Protein AF-A0A922MBQ1-F1 (afdb_monomer_lite)

Radius of gyration: 23.88 Å; chains: 1; bounding box: 72×50×65 Å

Foldseek 3Di:
DVVVVVVVVVVVVVVVPPPQKAKEKAFQDDDDDPVVVVVVVVVCVVVRHPYYDDDDPPPVPDDDDDDDDDDPQPPPPDFLQDDCLQQVLQVLQQVQDWHDDNSATQRRQLEGDDDDDRMRMDMHGPRSPDHQGFDSERQDPDFSPPDDCVQKDKDKDDPQVLCVKDWDWDDDDPKIKIKIWHWHNPDDPPKIKMWIWHFAWDDGPDPDIWTKTKTKIAIPWQAIWTQKIKIKIWDDPQKDKTWGWYFNDGADSVQWDWDWDPPVITIIMTMGGRDGRTGMTMMMITHPPDPCVPPHPPPPPDDDDDDPPPVVVCPDPVNVVVVVVVVVVVVVVVVVVVVVVVVVD

InterPro domains:
  IPR040154 Biotinidase/VNN family [PTHR10609] (78-291)
  IPR043957 Vanin, C-terminal [PF19018] (148-289)

Structure (mmCIF, N/CA/C/O backbone):
data_AF-A0A922MBQ1-F1
#
_entry.id   AF-A0A922MBQ1-F1
#
loop_
_atom_site.group_PDB
_atom_site.id
_atom_site.type_symbol
_atom_site.label_atom_id
_atom_site.label_alt_id
_atom_site.label_comp_id
_atom_site.label_asym_id
_atom_site.label_entity_id
_atom_site.label_seq_id
_atom_site.pdbx_PDB_ins_code
_atom_site.Cartn_x
_atom_site.Cartn_y
_atom_site.Cartn_z
_atom_site.occupancy
_atom_site.B_iso_or_equiv
_atom_site.auth_seq_id
_atom_site.auth_comp_id
_atom_site.auth_asym_id
_atom_site.auth_atom_id
_atom_site.pdbx_PDB_model_num
ATOM 1 N N . MET A 1 1 ? 48.593 2.908 -28.258 1.00 50.19 1 MET A N 1
ATOM 2 C CA . MET A 1 1 ? 48.414 3.595 -26.952 1.00 50.19 1 MET A CA 1
ATOM 3 C C . MET A 1 1 ? 47.687 4.938 -27.036 1.00 50.19 1 MET A C 1
ATOM 5 O O . MET A 1 1 ? 46.923 5.211 -26.126 1.00 50.19 1 MET A O 1
ATOM 9 N N . LYS A 1 2 ? 47.849 5.764 -28.086 1.00 48.88 2 LYS A N 1
ATOM 10 C CA . LYS A 1 2 ? 47.145 7.065 -28.174 1.00 48.88 2 LYS A CA 1
ATOM 11 C C . LYS A 1 2 ? 45.614 6.946 -28.320 1.00 48.88 2 LYS A C 1
ATOM 13 O O . LYS A 1 2 ? 44.899 7.720 -27.703 1.00 48.88 2 LYS A O 1
ATOM 18 N N . VAL A 1 3 ? 45.122 5.934 -29.040 1.00 47.34 3 VAL A N 1
ATOM 19 C CA . VAL A 1 3 ? 43.676 5.688 -29.239 1.00 47.34 3 VAL A CA 1
ATOM 20 C C . VAL A 1 3 ? 42.974 5.258 -27.942 1.00 47.34 3 VAL A C 1
ATOM 22 O O . VAL A 1 3 ? 41.893 5.746 -27.639 1.00 47.34 3 VAL A O 1
ATOM 25 N N . LEU A 1 4 ? 43.629 4.434 -27.114 1.00 44.75 4 LEU A N 1
ATOM 26 C CA . LEU A 1 4 ? 43.084 3.999 -25.821 1.00 44.75 4 LEU A CA 1
ATOM 27 C C . LEU A 1 4 ? 42.872 5.185 -24.862 1.00 44.75 4 LEU A C 1
ATOM 29 O O . LEU A 1 4 ? 41.870 5.233 -24.160 1.00 44.75 4 LEU A O 1
ATOM 33 N N . GLY A 1 5 ? 43.781 6.169 -24.873 1.00 45.91 5 GLY A N 1
ATOM 34 C CA . GLY A 1 5 ? 43.642 7.389 -24.073 1.00 45.91 5 GLY A CA 1
ATOM 35 C C . GLY A 1 5 ? 42.455 8.254 -24.503 1.00 45.91 5 GLY A C 1
ATOM 36 O O . GLY A 1 5 ? 41.737 8.760 -23.650 1.00 45.91 5 GLY A O 1
ATOM 37 N N . VAL A 1 6 ? 42.197 8.362 -25.812 1.00 55.69 6 VAL A N 1
ATOM 38 C CA . VAL A 1 6 ? 41.045 9.113 -26.340 1.00 55.69 6 VAL A CA 1
ATOM 39 C C . VAL A 1 6 ? 39.728 8.430 -25.971 1.00 55.69 6 VAL A C 1
ATOM 41 O O . VAL A 1 6 ? 38.813 9.107 -25.517 1.00 55.69 6 VAL A O 1
ATOM 44 N N . VAL A 1 7 ? 39.645 7.100 -26.083 1.00 48.44 7 VAL A N 1
ATOM 45 C CA . VAL A 1 7 ? 38.432 6.338 -25.733 1.00 48.44 7 VAL A CA 1
ATOM 46 C C . VAL A 1 7 ? 38.141 6.403 -24.230 1.00 48.44 7 VAL A C 1
ATOM 48 O O . VAL A 1 7 ? 36.996 6.620 -23.845 1.00 48.44 7 VAL A O 1
ATOM 51 N N . VAL A 1 8 ? 39.162 6.292 -23.372 1.00 53.56 8 VAL A N 1
ATOM 52 C CA . VAL A 1 8 ? 38.996 6.427 -21.913 1.00 53.56 8 VAL A CA 1
ATOM 53 C C . VAL A 1 8 ? 38.598 7.855 -21.530 1.00 53.56 8 VAL A C 1
ATOM 55 O O . VAL A 1 8 ? 37.702 8.028 -20.709 1.00 53.56 8 VAL A O 1
ATOM 58 N N . SER A 1 9 ? 39.179 8.886 -22.155 1.00 52.03 9 SER A N 1
ATOM 59 C CA . SER A 1 9 ? 38.745 10.272 -21.938 1.00 52.03 9 SER A CA 1
ATOM 60 C C . SER A 1 9 ? 37.308 10.514 -22.404 1.00 52.03 9 SER A C 1
ATOM 62 O O . SER A 1 9 ? 36.564 11.179 -21.691 1.00 52.03 9 SER A O 1
ATOM 64 N N . PHE A 1 10 ? 36.888 9.954 -23.542 1.00 50.16 10 PHE A N 1
ATOM 65 C CA . PHE A 1 10 ? 35.515 10.100 -24.037 1.00 50.16 10 PHE A CA 1
ATOM 66 C C . PHE A 1 10 ? 34.504 9.387 -23.133 1.00 50.16 10 PHE A C 1
ATOM 68 O O . PHE A 1 10 ? 33.475 9.963 -22.800 1.00 50.16 10 PHE A O 1
ATOM 75 N N . LEU A 1 11 ? 34.821 8.173 -22.669 1.00 46.94 11 LEU A N 1
ATOM 76 C CA . LEU A 1 11 ? 33.970 7.435 -21.733 1.00 46.94 11 LEU A CA 1
ATOM 77 C C . LEU A 1 11 ? 33.854 8.155 -20.386 1.00 46.94 11 LEU A C 1
ATOM 79 O O . LEU A 1 11 ? 32.736 8.319 -19.910 1.00 46.94 11 LEU A O 1
ATOM 83 N N . CYS A 1 12 ? 34.962 8.659 -19.827 1.00 48.41 12 CYS A N 1
ATOM 84 C CA . CYS A 1 12 ? 34.939 9.451 -18.594 1.00 48.41 12 CYS A CA 1
ATOM 85 C C . CYS A 1 12 ? 34.096 10.725 -18.745 1.00 48.41 12 CYS A C 1
ATOM 87 O O . CYS A 1 12 ? 33.332 11.064 -17.845 1.00 48.41 12 CYS A O 1
ATOM 89 N N . VAL A 1 13 ? 34.190 11.404 -19.891 1.00 48.25 13 VAL A N 1
ATOM 90 C CA . VAL A 1 13 ? 33.393 12.598 -20.196 1.00 48.25 13 VAL A CA 1
ATOM 91 C C . VAL A 1 13 ? 31.906 12.247 -20.340 1.00 48.25 13 VAL A C 1
ATOM 93 O O . VAL A 1 13 ? 31.069 12.905 -19.730 1.00 48.25 13 VAL A O 1
ATOM 96 N N . CYS A 1 14 ? 31.553 11.172 -21.049 1.00 44.44 14 CYS A N 1
ATOM 97 C CA . CYS A 1 14 ? 30.162 10.731 -21.189 1.00 44.44 14 CYS A CA 1
ATOM 98 C C . CYS A 1 14 ? 29.532 10.285 -19.859 1.00 44.44 14 CYS A C 1
ATOM 100 O O . CYS A 1 14 ? 28.344 10.519 -19.653 1.00 44.44 14 CYS A O 1
ATOM 102 N N . SER A 1 15 ? 30.300 9.695 -18.937 1.00 50.22 15 SER A N 1
ATOM 103 C CA . SER A 1 15 ? 29.806 9.382 -17.588 1.00 50.22 15 SER A CA 1
ATOM 104 C C . SER A 1 15 ? 29.624 10.617 -16.697 1.00 50.22 15 SER A C 1
ATOM 106 O O . SER A 1 15 ? 28.786 10.580 -15.806 1.00 50.22 15 SER A O 1
ATOM 108 N N . VAL A 1 16 ? 30.353 11.712 -16.948 1.00 51.28 16 VAL A N 1
ATOM 109 C CA . VAL A 1 16 ? 30.209 12.985 -16.209 1.00 51.28 16 VAL A CA 1
ATOM 110 C C . VAL A 1 16 ? 29.018 13.816 -16.712 1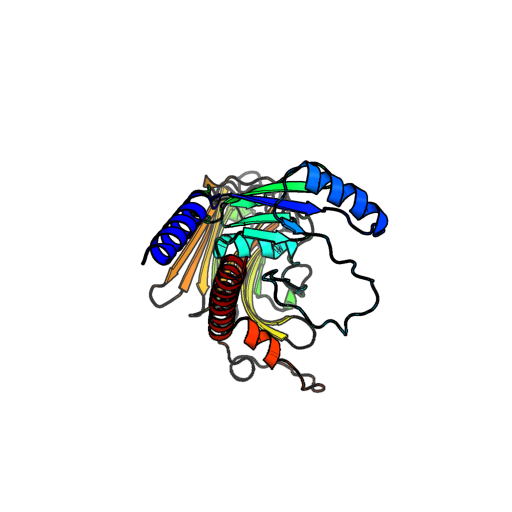.00 51.28 16 VAL A C 1
ATOM 112 O O . VAL A 1 16 ? 28.488 14.632 -15.967 1.00 51.28 16 VAL A O 1
ATOM 115 N N . PHE A 1 17 ? 28.560 13.590 -17.948 1.00 48.12 17 PHE A N 1
ATOM 116 C CA . PHE A 1 17 ? 27.425 14.308 -18.548 1.00 48.12 17 PHE A CA 1
ATOM 117 C C . PHE A 1 17 ? 26.114 13.515 -18.586 1.00 48.12 17 PHE A C 1
ATOM 119 O O . PHE A 1 17 ? 25.131 13.990 -19.155 1.00 48.12 17 PHE A O 1
ATOM 126 N N . ALA A 1 18 ? 26.063 12.324 -17.987 1.00 56.38 18 ALA A N 1
ATOM 127 C CA . ALA A 1 18 ? 24.790 11.654 -17.774 1.00 56.38 18 ALA A CA 1
ATOM 128 C C . ALA A 1 18 ? 23.995 12.465 -16.742 1.00 56.38 18 ALA A C 1
ATOM 130 O O . ALA A 1 18 ? 24.294 12.406 -15.553 1.00 56.38 18 ALA A O 1
ATOM 131 N N . SER A 1 19 ? 23.023 13.252 -17.214 1.00 61.59 19 SER A N 1
ATOM 132 C CA . SER A 1 19 ? 22.089 13.978 -16.352 1.00 61.59 19 SER A CA 1
ATOM 133 C C . SER A 1 19 ? 21.524 13.023 -15.299 1.00 61.59 19 SER A C 1
ATOM 135 O O . SER 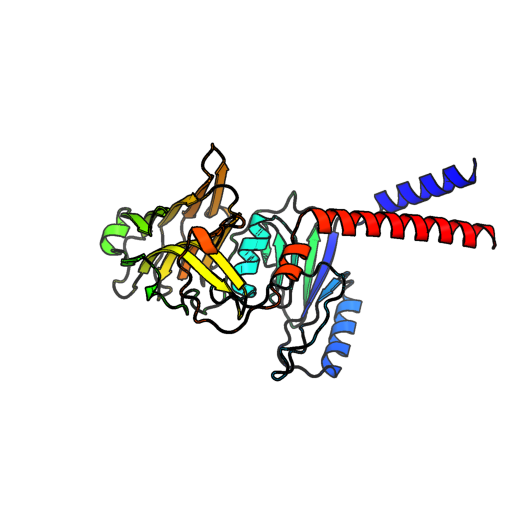A 1 19 ? 21.048 11.934 -15.625 1.00 61.59 19 SER A O 1
ATOM 137 N N . GLU A 1 20 ? 21.593 13.426 -14.031 1.00 76.19 20 GLU A N 1
ATOM 138 C CA . GLU A 1 20 ? 21.031 12.662 -12.909 1.00 76.19 20 GLU A CA 1
ATOM 139 C C . GLU A 1 20 ? 19.497 12.631 -12.943 1.00 76.19 20 GLU A C 1
ATOM 141 O O . GLU A 1 20 ? 18.879 11.822 -12.252 1.00 76.19 20 GLU A O 1
ATOM 146 N N . ASN A 1 21 ? 18.896 13.472 -13.790 1.00 81.31 21 ASN A N 1
ATOM 147 C CA . ASN A 1 21 ? 17.460 13.591 -13.978 1.00 81.31 21 ASN A CA 1
ATOM 148 C C . ASN A 1 21 ? 17.067 13.265 -15.420 1.00 81.31 21 ASN A C 1
ATOM 150 O O . ASN A 1 21 ? 17.798 13.601 -16.355 1.00 81.31 21 ASN A O 1
ATOM 154 N N . TYR A 1 22 ? 15.891 12.672 -15.589 1.00 82.50 22 TYR A N 1
ATOM 155 C CA . TYR A 1 22 ? 15.232 12.512 -16.882 1.00 82.50 22 TYR A CA 1
ATOM 156 C C . TYR A 1 22 ? 13.782 12.995 -16.793 1.00 82.50 22 TYR A C 1
ATOM 158 O O . TYR A 1 22 ? 13.160 12.948 -15.732 1.00 82.50 22 TYR A O 1
ATOM 166 N N . ARG A 1 23 ? 13.239 13.480 -17.905 1.00 83.44 23 ARG A N 1
ATOM 167 C CA . ARG A 1 23 ? 11.878 14.006 -18.017 1.00 83.44 23 ARG A CA 1
ATOM 168 C C . ARG A 1 23 ? 10.966 12.944 -18.586 1.00 83.44 23 ARG A C 1
ATOM 170 O O . ARG A 1 23 ? 11.167 12.475 -19.703 1.00 83.44 23 ARG A O 1
ATOM 177 N N . ALA A 1 24 ? 9.948 12.572 -17.825 1.00 84.81 24 ALA A N 1
ATOM 178 C CA . ALA A 1 24 ? 8.930 11.636 -18.271 1.00 84.81 24 ALA A CA 1
ATOM 179 C C . ALA A 1 24 ? 7.617 12.366 -18.549 1.00 84.81 24 ALA A C 1
ATOM 181 O O . ALA A 1 24 ? 7.235 13.279 -17.818 1.00 84.81 24 ALA A O 1
ATOM 182 N N . GLY A 1 25 ? 6.930 11.945 -19.606 1.00 82.00 25 GLY A N 1
ATOM 183 C CA . GLY A 1 25 ? 5.632 12.438 -20.032 1.00 82.00 25 GLY A CA 1
ATOM 184 C C . GLY A 1 25 ? 4.616 11.302 -20.102 1.00 82.00 25 GLY A C 1
ATOM 185 O O . GLY A 1 25 ? 4.873 10.280 -20.737 1.00 82.00 25 GLY A O 1
ATOM 186 N N . VAL A 1 26 ? 3.449 11.479 -19.488 1.00 82.50 26 VAL A N 1
ATOM 187 C CA . VAL A 1 26 ? 2.321 10.539 -19.581 1.00 82.50 26 VAL A CA 1
ATOM 188 C C . VAL A 1 26 ? 1.126 11.235 -20.196 1.00 82.50 26 VAL A C 1
ATOM 190 O O . VAL A 1 26 ? 0.773 12.355 -19.815 1.00 82.50 26 VAL A O 1
ATOM 193 N N . LEU A 1 27 ? 0.473 10.541 -21.126 1.00 79.88 27 LEU A N 1
ATOM 194 C CA . LEU A 1 27 ? -0.762 11.013 -21.731 1.00 79.88 27 LEU A CA 1
ATOM 195 C C . LEU A 1 27 ? -1.980 10.482 -21.007 1.00 79.88 27 LEU A C 1
ATOM 197 O O . LEU A 1 27 ? -2.243 9.283 -20.987 1.00 79.88 27 LEU A O 1
ATOM 201 N N . HIS A 1 28 ? -2.770 11.416 -20.495 1.00 72.50 28 HIS A N 1
ATOM 202 C CA . HIS A 1 28 ? -4.053 11.125 -19.884 1.00 72.50 28 HIS A CA 1
ATOM 203 C C . HIS A 1 28 ? -5.170 11.313 -20.919 1.00 72.50 28 HIS A C 1
ATOM 205 O O . HIS A 1 28 ? -5.981 12.235 -20.840 1.00 72.50 28 HIS A O 1
ATOM 211 N N . LEU A 1 29 ? -5.163 10.482 -21.964 1.00 66.38 29 LEU A N 1
ATOM 212 C CA . LEU A 1 29 ? -6.175 10.502 -23.021 1.00 66.38 29 LEU A CA 1
ATOM 213 C C . LEU A 1 29 ? -6.815 9.121 -23.124 1.00 66.38 29 LEU A C 1
ATOM 215 O O . LEU A 1 29 ? -6.184 8.176 -23.588 1.00 66.38 29 LEU A O 1
ATOM 219 N N . GLN A 1 30 ? -8.073 9.015 -22.699 1.00 63.12 30 GLN A N 1
ATOM 220 C CA . GLN A 1 30 ? -8.889 7.823 -22.919 1.00 63.12 30 GLN A CA 1
ATOM 221 C C . GLN A 1 30 ? -9.624 7.940 -24.263 1.00 63.12 30 GLN A C 1
ATOM 223 O O . GLN A 1 30 ? -10.200 8.988 -24.557 1.00 63.12 30 GLN A O 1
ATOM 228 N N . ASN A 1 31 ? -9.611 6.863 -25.059 1.00 61.50 31 ASN A N 1
ATOM 229 C CA . ASN A 1 31 ? -10.404 6.683 -26.285 1.00 61.50 31 ASN A CA 1
ATOM 230 C C . ASN A 1 31 ? -10.284 7.800 -27.333 1.00 61.50 31 ASN A C 1
ATOM 232 O O . ASN A 1 31 ? -11.284 8.400 -27.734 1.00 61.50 31 ASN A O 1
ATOM 236 N N . LYS A 1 32 ? -9.067 8.071 -27.808 1.00 64.62 32 LYS A N 1
ATOM 237 C CA . LYS A 1 32 ? -8.841 9.022 -28.903 1.00 64.62 32 LYS A CA 1
ATOM 238 C C . LYS A 1 32 ? -8.178 8.357 -30.097 1.00 64.62 32 LYS A C 1
ATOM 240 O O . LYS A 1 32 ? -7.385 7.433 -29.952 1.00 64.62 32 LYS A O 1
ATOM 245 N N . ASP A 1 33 ? -8.558 8.837 -31.276 1.00 71.31 33 ASP A N 1
ATOM 246 C CA . ASP A 1 33 ? -8.009 8.394 -32.551 1.00 71.31 33 ASP A CA 1
ATOM 247 C C . ASP A 1 33 ? -6.500 8.679 -32.610 1.00 71.31 33 ASP A C 1
ATOM 249 O O . ASP A 1 33 ? -6.008 9.664 -32.051 1.00 71.31 33 ASP A O 1
ATOM 253 N N . ILE A 1 34 ? -5.763 7.822 -33.315 1.00 68.50 34 ILE A N 1
ATOM 254 C CA . ILE A 1 34 ? -4.304 7.867 -33.401 1.00 68.50 34 ILE A CA 1
ATOM 255 C C . ILE A 1 34 ? -3.791 9.214 -33.938 1.00 68.50 34 ILE A C 1
ATOM 257 O O . ILE A 1 34 ? -2.699 9.677 -33.598 1.00 68.50 34 ILE A O 1
ATOM 261 N N . SER A 1 35 ? -4.625 9.877 -34.745 1.00 75.44 35 SER A N 1
ATOM 262 C CA . SER A 1 35 ? -4.401 11.212 -35.293 1.00 75.44 35 SER A CA 1
ATOM 263 C C . SER A 1 35 ? -4.213 12.282 -34.206 1.00 75.44 35 SER A C 1
ATOM 265 O O . SER A 1 35 ? -3.410 13.204 -34.383 1.00 75.44 35 SER A O 1
ATOM 267 N N . GLU A 1 36 ? -4.848 12.131 -33.041 1.00 73.50 36 GLU A N 1
ATOM 268 C CA . GLU A 1 36 ? -4.707 13.071 -31.929 1.00 73.50 36 GLU A CA 1
ATOM 269 C C . GLU A 1 36 ? -3.374 12.925 -31.180 1.00 73.50 36 GLU A C 1
ATOM 271 O O . GLU A 1 36 ? -2.849 13.930 -30.688 1.00 73.50 36 GLU A O 1
ATOM 276 N N . TYR A 1 37 ? -2.755 11.734 -31.168 1.00 76.38 37 TYR A N 1
ATOM 277 C CA . TYR A 1 37 ? -1.424 11.561 -30.571 1.00 76.38 37 TYR A CA 1
ATOM 278 C C . TYR A 1 37 ? -0.358 12.360 -31.317 1.00 76.38 37 TYR A C 1
ATOM 280 O O . TYR A 1 37 ? 0.598 12.808 -30.698 1.00 76.38 37 TYR A O 1
ATOM 288 N N . THR A 1 38 ? -0.530 12.640 -32.613 1.00 78.25 38 THR A N 1
ATOM 289 C CA . THR A 1 38 ? 0.458 13.410 -33.393 1.00 78.25 38 THR A CA 1
ATOM 290 C C . THR A 1 38 ? 0.654 14.823 -32.836 1.00 78.25 38 THR A C 1
ATOM 292 O O . THR A 1 38 ? 1.782 15.314 -32.747 1.00 78.25 38 THR A O 1
ATOM 295 N N . ARG A 1 39 ? -0.436 15.489 -32.426 1.00 80.62 39 ARG A N 1
ATOM 296 C CA . ARG A 1 39 ? -0.360 16.821 -31.804 1.00 80.62 39 ARG A CA 1
ATOM 297 C C . ARG A 1 39 ? 0.380 16.757 -30.472 1.00 80.62 39 ARG A C 1
ATOM 299 O O . ARG A 1 39 ? 1.169 17.640 -30.159 1.00 80.62 39 ARG A O 1
ATOM 306 N N . VAL A 1 40 ? 0.122 15.701 -29.720 1.00 75.88 40 VAL A N 1
ATOM 307 C CA . VAL A 1 40 ? 0.596 15.529 -28.355 1.00 75.88 40 VAL A CA 1
ATOM 308 C C . VAL A 1 40 ? 2.052 15.055 -28.306 1.00 75.88 40 VAL A C 1
ATOM 310 O O . VAL A 1 40 ? 2.819 15.524 -27.478 1.00 75.88 40 VAL A O 1
ATOM 313 N N . ILE A 1 41 ? 2.483 14.220 -29.250 1.00 74.62 41 ILE A N 1
ATOM 314 C CA . ILE A 1 41 ? 3.894 13.868 -29.456 1.00 74.62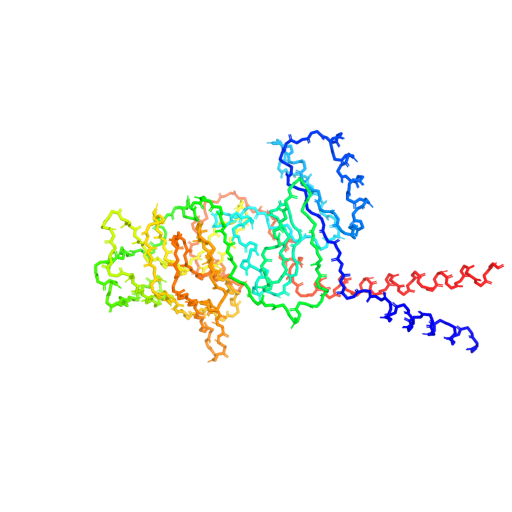 41 ILE A CA 1
ATOM 315 C C . ILE A 1 41 ? 4.695 15.121 -29.826 1.00 74.62 41 ILE A C 1
ATOM 317 O O . ILE A 1 41 ? 5.801 15.314 -29.330 1.00 74.62 41 ILE A O 1
ATOM 321 N N . ARG A 1 42 ? 4.131 16.017 -30.650 1.00 82.00 42 ARG A N 1
ATOM 322 C CA . ARG A 1 42 ? 4.763 17.311 -30.949 1.00 82.00 42 ARG A CA 1
ATOM 323 C C . ARG A 1 42 ? 4.863 18.195 -29.703 1.00 82.00 42 ARG A C 1
ATOM 325 O O . ARG A 1 42 ? 5.879 18.847 -29.507 1.00 82.00 42 ARG A O 1
ATOM 332 N N . GLU A 1 43 ? 3.828 18.215 -28.868 1.00 81.38 43 GLU A N 1
ATOM 333 C CA . GLU A 1 43 ? 3.838 18.926 -27.586 1.00 81.38 43 GLU A CA 1
ATOM 334 C C . GLU A 1 43 ? 4.886 18.353 -26.617 1.00 81.38 43 GLU A C 1
ATOM 336 O O . GLU A 1 43 ? 5.645 19.112 -26.018 1.00 81.38 43 GLU A O 1
ATOM 341 N N . ALA A 1 44 ? 5.017 17.026 -26.543 1.00 77.06 44 ALA A N 1
ATOM 342 C CA . ALA A 1 44 ? 6.057 16.360 -25.765 1.00 77.06 44 ALA A CA 1
ATOM 343 C C . ALA A 1 44 ? 7.469 16.682 -26.293 1.00 77.06 44 ALA A C 1
ATOM 345 O O . ALA A 1 44 ? 8.364 17.003 -25.517 1.00 77.06 44 ALA A O 1
ATOM 346 N N . GLY A 1 45 ? 7.649 16.705 -27.619 1.00 72.19 45 GLY A N 1
ATOM 347 C CA . GLY A 1 45 ? 8.906 17.116 -28.252 1.00 72.19 45 GLY A CA 1
ATOM 348 C C . GLY A 1 45 ? 9.270 18.583 -28.000 1.00 72.19 45 GLY A C 1
ATOM 349 O O . GLY A 1 45 ? 10.445 18.912 -27.922 1.00 72.19 45 GLY A O 1
ATOM 350 N N . ASN A 1 46 ? 8.279 19.461 -27.818 1.00 83.81 46 ASN A N 1
ATOM 351 C CA . ASN A 1 46 ? 8.504 20.866 -27.457 1.00 83.81 46 ASN A CA 1
ATOM 352 C C . ASN A 1 46 ? 8.769 21.075 -25.959 1.00 83.81 46 ASN A C 1
ATOM 354 O O . ASN A 1 46 ? 9.130 22.178 -25.553 1.00 83.81 46 ASN A O 1
ATOM 358 N N . THR A 1 47 ? 8.528 20.057 -25.135 1.00 77.81 47 THR A N 1
ATOM 359 C CA . THR A 1 47 ? 8.711 20.117 -23.684 1.00 77.81 47 THR A CA 1
ATOM 360 C C . THR A 1 47 ? 9.939 19.339 -23.226 1.00 77.81 47 THR A C 1
ATOM 362 O O . THR A 1 47 ? 10.054 19.115 -22.031 1.00 77.81 47 THR A O 1
ATOM 365 N N . ASP A 1 48 ? 10.870 18.984 -24.122 1.00 78.62 48 ASP A N 1
ATOM 366 C CA . ASP A 1 48 ? 12.121 18.260 -23.824 1.00 78.62 48 ASP A CA 1
ATOM 367 C C . ASP A 1 48 ? 11.905 17.010 -22.950 1.00 78.62 48 ASP A C 1
ATOM 369 O O . ASP A 1 48 ? 12.600 16.792 -21.960 1.00 78.62 48 ASP A O 1
ATOM 373 N N . VAL A 1 49 ? 10.881 16.215 -23.271 1.00 77.06 49 VAL A N 1
ATOM 374 C CA . VAL A 1 49 ? 10.598 14.952 -22.578 1.00 77.06 49 VAL A CA 1
ATOM 375 C C . VAL A 1 49 ? 11.515 13.849 -23.111 1.00 77.06 49 VAL A C 1
ATOM 377 O O . VAL A 1 49 ? 11.536 13.593 -24.313 1.00 77.06 49 VAL A O 1
ATOM 380 N N . ASP A 1 50 ? 12.219 13.154 -22.216 1.00 71.25 50 ASP A N 1
ATOM 381 C CA . ASP A 1 50 ? 13.098 12.027 -22.551 1.00 71.25 50 ASP A CA 1
ATOM 382 C C . ASP A 1 50 ? 12.311 10.730 -22.806 1.00 71.25 50 ASP A C 1
ATOM 384 O O . ASP A 1 50 ? 12.674 9.933 -23.671 1.00 71.25 50 ASP A O 1
ATOM 388 N N . ILE A 1 51 ? 11.228 10.503 -22.050 1.00 77.88 51 ILE A N 1
ATOM 389 C CA . ILE A 1 51 ? 10.397 9.290 -22.126 1.00 77.88 51 ILE A CA 1
ATOM 390 C C . ILE A 1 51 ? 8.923 9.678 -22.203 1.00 77.88 51 ILE A C 1
ATOM 392 O O . ILE A 1 51 ? 8.391 10.266 -21.266 1.00 77.88 51 ILE A O 1
ATOM 396 N N . VAL A 1 52 ? 8.231 9.300 -23.279 1.00 75.75 52 VAL A N 1
ATOM 397 C CA . VAL A 1 52 ? 6.779 9.494 -23.416 1.00 75.75 52 VAL A CA 1
ATOM 398 C C . VAL A 1 52 ? 6.082 8.141 -23.397 1.00 75.75 52 VAL A C 1
ATOM 400 O O . VAL A 1 52 ? 6.341 7.303 -24.260 1.00 75.75 52 VAL A O 1
ATOM 403 N N . VAL A 1 53 ? 5.167 7.940 -22.449 1.00 79.19 53 VAL A N 1
ATOM 404 C CA . VAL A 1 53 ? 4.311 6.748 -22.405 1.00 79.19 53 VAL A CA 1
ATOM 405 C C . VAL A 1 53 ? 2.956 7.077 -23.020 1.00 79.19 53 VAL A C 1
ATOM 407 O O . VAL A 1 53 ? 2.226 7.957 -22.551 1.00 79.19 53 VAL A O 1
ATOM 410 N N . LEU A 1 54 ? 2.633 6.359 -24.093 1.00 73.00 54 LEU A N 1
ATOM 411 C CA . LEU A 1 54 ? 1.341 6.422 -24.766 1.00 73.00 54 LEU A CA 1
ATOM 412 C C . LEU A 1 54 ? 0.426 5.328 -24.197 1.00 73.00 54 LEU A C 1
ATOM 414 O O . LEU A 1 54 ? 0.905 4.222 -23.934 1.00 73.00 54 LEU A O 1
ATOM 418 N N . PRO A 1 55 ? -0.873 5.599 -23.998 1.00 71.50 55 PRO A N 1
ATOM 419 C CA . PRO A 1 55 ? -1.808 4.564 -23.590 1.00 71.50 55 PRO A CA 1
ATOM 420 C C . PRO A 1 55 ? -1.933 3.476 -24.654 1.00 71.50 55 PRO A C 1
ATOM 422 O O . PRO A 1 55 ? -1.894 3.763 -25.852 1.00 71.50 55 PRO A O 1
ATOM 425 N N . SER A 1 56 ? -2.084 2.230 -24.197 1.00 62.19 56 SER A N 1
ATOM 426 C CA . SER A 1 56 ? -2.431 1.114 -25.074 1.00 62.19 56 SER A CA 1
ATOM 427 C C . SER A 1 56 ? -3.753 1.433 -25.768 1.00 62.19 56 SER A C 1
ATOM 429 O O . SER A 1 56 ? -4.722 1.841 -25.122 1.00 62.19 56 SER A O 1
ATOM 431 N N . LEU A 1 57 ? -3.786 1.276 -27.090 1.00 56.22 57 LEU A N 1
ATOM 432 C CA . LEU A 1 57 ? -5.030 1.246 -27.849 1.00 56.22 57 LEU A CA 1
ATOM 433 C C . LEU A 1 57 ? -5.664 -0.117 -27.590 1.00 56.22 57 LEU A C 1
ATOM 435 O O . LEU A 1 57 ? -5.559 -1.021 -28.417 1.00 56.22 57 LEU A O 1
ATOM 439 N N . ASP A 1 58 ? -6.282 -0.281 -26.426 1.00 50.66 58 ASP A N 1
ATOM 440 C CA . ASP A 1 58 ? -7.057 -1.480 -26.150 1.00 50.66 58 ASP A CA 1
ATOM 441 C C . ASP A 1 58 ? -8.292 -1.443 -27.056 1.00 50.66 58 ASP A C 1
ATOM 443 O O . ASP A 1 58 ? -9.326 -0.849 -26.748 1.00 50.66 58 ASP A O 1
ATOM 447 N N . SER A 1 59 ? -8.174 -2.056 -28.237 1.00 43.19 59 SER A N 1
ATOM 448 C CA . SER A 1 59 ? -9.345 -2.499 -28.973 1.00 43.19 59 SER A CA 1
ATOM 449 C C . SER A 1 59 ? -10.055 -3.502 -28.077 1.00 43.19 59 SER A C 1
ATOM 451 O O . SER A 1 59 ? -9.482 -4.531 -27.726 1.00 43.19 59 SER A O 1
ATOM 453 N N . VAL A 1 60 ? -11.296 -3.193 -27.725 1.00 44.53 60 VAL A N 1
ATOM 454 C CA . VAL A 1 60 ? -12.179 -3.917 -26.798 1.00 44.53 60 VAL A CA 1
ATOM 455 C C . VAL A 1 60 ? -12.403 -5.411 -27.161 1.00 44.53 60 VAL A C 1
ATOM 457 O O . VAL A 1 60 ? -13.148 -6.096 -26.475 1.00 44.53 60 VAL A O 1
ATOM 460 N N . GLU A 1 61 ? -11.756 -5.971 -28.193 1.00 39.41 61 GLU A N 1
ATOM 461 C CA . GLU A 1 61 ? -12.154 -7.249 -28.805 1.00 39.41 61 GLU A CA 1
ATOM 462 C C . GLU A 1 61 ? -11.068 -8.315 -29.074 1.00 39.41 61 GLU A C 1
ATOM 464 O O . GLU A 1 61 ? -11.396 -9.323 -29.696 1.00 39.41 61 GLU A O 1
ATOM 469 N N . SER A 1 62 ? -9.812 -8.227 -28.608 1.00 37.97 62 SER A N 1
ATOM 470 C CA . SER A 1 62 ? -8.925 -9.409 -28.745 1.00 37.97 62 SER A CA 1
ATOM 471 C C . SER A 1 62 ? -7.903 -9.590 -27.624 1.00 37.97 62 SER A C 1
ATOM 473 O O . SER A 1 62 ? -6.832 -8.986 -27.641 1.00 37.97 62 SER A O 1
ATOM 475 N N . SER A 1 63 ? -8.214 -10.481 -26.680 1.00 37.50 63 SER A N 1
ATOM 476 C CA . SER A 1 63 ? -7.375 -10.818 -25.523 1.00 37.50 63 SER A CA 1
ATOM 477 C C . SER A 1 63 ? -6.235 -11.805 -25.797 1.00 37.50 63 SER A C 1
ATOM 479 O O . SER A 1 63 ? -5.430 -12.029 -24.899 1.00 37.50 63 SER A O 1
ATOM 481 N N . ASP A 1 64 ? -6.114 -12.389 -26.994 1.00 35.03 64 ASP A N 1
ATOM 482 C CA . ASP A 1 64 ? -5.413 -13.683 -27.083 1.00 35.03 64 ASP A CA 1
ATOM 483 C C . ASP A 1 64 ? -4.072 -13.706 -27.823 1.00 35.03 64 ASP A C 1
ATOM 485 O O . ASP A 1 64 ? -3.447 -14.764 -27.869 1.00 35.03 64 ASP A O 1
ATOM 489 N N . LYS A 1 65 ? -3.573 -12.609 -28.409 1.00 33.47 65 LYS A N 1
ATOM 490 C CA . LYS A 1 65 ? -2.294 -12.671 -29.149 1.00 33.47 65 LYS A CA 1
ATOM 491 C C . LYS A 1 65 ? -1.507 -11.371 -29.152 1.00 33.47 65 LYS A C 1
ATOM 493 O O . LYS A 1 65 ? -1.628 -10.608 -30.102 1.00 33.47 65 LYS A O 1
ATOM 498 N N . TYR A 1 66 ? -0.623 -11.182 -28.175 1.00 35.59 66 TYR A N 1
ATOM 499 C CA . TYR A 1 66 ? 0.557 -10.338 -28.371 1.00 35.59 66 TYR A CA 1
ATOM 500 C C . TYR A 1 66 ? 1.779 -10.936 -27.669 1.00 35.59 66 TYR A C 1
ATOM 502 O O . TYR A 1 66 ? 1.747 -11.190 -26.469 1.00 35.59 66 TYR A O 1
ATOM 510 N N . ASP A 1 67 ? 2.834 -11.157 -28.459 1.00 31.73 67 ASP A N 1
ATOM 511 C CA . ASP A 1 67 ? 4.196 -11.435 -28.007 1.00 31.73 67 ASP A CA 1
ATOM 512 C C . ASP A 1 67 ? 4.830 -10.119 -27.522 1.00 31.73 67 ASP A C 1
ATOM 514 O O . ASP A 1 67 ? 4.910 -9.142 -28.272 1.00 31.73 67 ASP A O 1
ATOM 518 N N . GLU A 1 68 ? 5.253 -10.082 -26.259 1.00 35.06 68 GLU A N 1
ATOM 519 C CA . GLU A 1 68 ? 5.836 -8.905 -25.610 1.00 35.06 68 GLU A CA 1
ATOM 520 C C . GLU A 1 68 ? 7.334 -8.755 -25.949 1.00 35.06 68 GLU A C 1
ATOM 522 O O . GLU A 1 68 ? 8.120 -9.699 -25.857 1.00 35.06 68 GLU A O 1
ATOM 527 N N . GLY A 1 69 ? 7.733 -7.551 -26.375 1.00 26.08 69 GLY A N 1
ATOM 528 C CA . GLY A 1 69 ? 9.125 -7.184 -26.662 1.00 26.08 69 GLY A CA 1
ATOM 529 C C . GLY A 1 69 ? 9.893 -6.686 -25.424 1.00 26.08 69 GLY A C 1
ATOM 530 O O . GLY A 1 69 ? 9.283 -6.326 -24.419 1.00 26.08 69 GLY A O 1
ATOM 531 N N . PRO A 1 70 ? 11.238 -6.608 -25.483 1.00 25.98 70 PRO A N 1
ATOM 532 C CA . PRO A 1 70 ? 12.087 -6.362 -24.325 1.00 25.98 70 PRO A CA 1
ATOM 533 C C . PRO A 1 70 ? 12.237 -4.857 -24.080 1.00 25.98 70 PRO A C 1
ATOM 535 O O . PRO A 1 70 ? 13.194 -4.227 -24.524 1.00 25.98 70 PRO A O 1
ATOM 538 N N . PHE A 1 71 ? 11.291 -4.263 -23.369 1.00 27.34 71 PHE A N 1
ATOM 539 C CA . PHE A 1 71 ? 11.506 -2.998 -22.673 1.00 27.34 71 PHE A CA 1
ATOM 540 C C . PHE A 1 71 ? 10.934 -3.149 -21.269 1.00 27.34 71 PHE A C 1
ATOM 542 O O . PHE A 1 71 ? 9.805 -3.605 -21.126 1.00 27.34 71 PHE A O 1
ATOM 549 N N . CYS A 1 72 ? 11.713 -2.777 -20.245 1.00 27.14 72 CYS A N 1
ATOM 550 C CA . CYS A 1 72 ? 11.288 -2.712 -18.842 1.00 27.14 72 CYS A CA 1
ATOM 551 C C . CYS A 1 72 ? 10.186 -1.654 -18.646 1.00 27.14 72 CYS A C 1
ATOM 553 O O . CYS A 1 72 ? 10.403 -0.598 -18.059 1.00 27.14 72 CYS A O 1
ATOM 555 N N . LEU A 1 73 ? 9.000 -1.940 -19.166 1.00 33.00 73 LEU A N 1
ATOM 556 C CA . LEU A 1 73 ? 7.722 -1.376 -18.778 1.00 33.00 73 LEU A CA 1
ATOM 557 C C . LEU A 1 73 ? 7.016 -2.508 -18.041 1.00 33.00 73 LEU A C 1
ATOM 559 O O . LEU A 1 73 ? 6.609 -3.494 -18.647 1.00 33.00 73 LEU A O 1
ATOM 563 N N . VAL A 1 74 ? 6.936 -2.408 -16.715 1.00 37.66 74 VAL A N 1
ATOM 564 C CA . VAL A 1 74 ? 6.206 -3.392 -15.912 1.00 37.66 74 VAL A CA 1
ATOM 565 C C . VAL A 1 74 ? 4.717 -3.169 -16.173 1.00 37.66 74 VAL A C 1
ATOM 567 O O . VAL A 1 74 ? 4.109 -2.253 -15.619 1.00 37.66 74 VAL A O 1
ATOM 570 N N . PHE A 1 75 ? 4.128 -3.985 -17.046 1.00 34.59 75 PHE A N 1
ATOM 571 C CA . PHE A 1 75 ? 2.683 -4.028 -17.238 1.00 34.59 75 PHE A CA 1
ATOM 572 C C . PHE A 1 75 ? 2.055 -4.817 -16.086 1.00 34.59 75 PHE A C 1
ATOM 574 O O . PHE A 1 75 ? 2.007 -6.045 -16.092 1.00 34.59 75 PHE A O 1
ATOM 581 N N . LEU A 1 76 ? 1.561 -4.108 -15.071 1.00 38.66 76 LEU A N 1
ATOM 582 C CA . LEU A 1 76 ? 0.660 -4.693 -14.080 1.00 38.66 76 LEU A CA 1
ATOM 583 C C . LEU A 1 76 ? -0.710 -4.881 -14.751 1.00 38.66 76 LEU A C 1
ATOM 585 O O . LEU A 1 76 ? -1.508 -3.948 -14.786 1.00 38.66 76 LEU A O 1
ATOM 589 N N . ARG A 1 77 ? -0.967 -6.053 -15.345 1.00 37.06 77 ARG A N 1
ATOM 590 C CA . ARG A 1 77 ? -2.317 -6.403 -15.820 1.00 37.06 77 ARG A CA 1
ATOM 591 C C . ARG A 1 77 ? -3.265 -6.623 -14.640 1.00 37.06 77 ARG A C 1
ATOM 593 O O . ARG A 1 77 ? -2.847 -7.053 -13.566 1.00 37.06 77 ARG A O 1
ATOM 600 N N . ASP A 1 78 ? -4.534 -6.303 -14.883 1.00 35.66 78 ASP A N 1
ATOM 601 C CA . ASP A 1 78 ? -5.624 -6.248 -13.911 1.00 35.66 78 ASP A CA 1
ATOM 602 C C . ASP A 1 78 ? -5.689 -7.475 -13.000 1.00 35.66 78 ASP A C 1
ATOM 604 O O . ASP A 1 78 ? -5.992 -8.593 -13.420 1.00 35.66 78 ASP A O 1
ATOM 608 N N . SER A 1 79 ? -5.445 -7.235 -11.714 1.00 36.97 79 SER A N 1
ATOM 609 C CA . SER A 1 79 ? -5.802 -8.174 -10.664 1.00 36.97 79 SER A CA 1
ATOM 610 C C . SER A 1 79 ? -7.139 -7.792 -10.050 1.00 36.97 79 SER A C 1
ATOM 612 O O . SER A 1 79 ? -7.447 -6.611 -9.908 1.00 36.97 79 SER A O 1
ATOM 614 N N . VAL A 1 80 ? -7.914 -8.796 -9.637 1.00 39.88 80 VAL A N 1
ATOM 615 C CA . VAL A 1 80 ? -9.212 -8.607 -8.966 1.00 39.88 80 VAL A CA 1
ATOM 616 C C . VAL A 1 80 ? -9.062 -7.864 -7.627 1.00 39.88 80 VAL A C 1
ATOM 618 O O . VAL A 1 80 ? -9.977 -7.153 -7.224 1.00 39.88 80 VAL A O 1
ATOM 621 N N . VAL A 1 81 ? -7.885 -7.954 -6.996 1.00 45.16 81 VAL A N 1
ATOM 622 C CA . VAL A 1 81 ? -7.581 -7.296 -5.715 1.00 45.16 81 VAL A CA 1
ATOM 623 C C . VAL A 1 81 ? -7.229 -5.819 -5.911 1.00 45.16 81 VAL A C 1
ATOM 625 O O . VAL A 1 81 ? -7.582 -4.983 -5.085 1.00 45.16 81 VAL A O 1
ATOM 628 N N . LEU A 1 82 ? -6.514 -5.486 -6.991 1.00 58.66 82 LEU A N 1
ATOM 629 C CA . LEU A 1 82 ? -6.015 -4.143 -7.257 1.00 58.66 82 LEU A CA 1
ATOM 630 C C . LEU A 1 82 ? -5.998 -3.862 -8.761 1.00 58.66 82 LEU A C 1
ATOM 632 O O . LEU A 1 82 ? -5.216 -4.465 -9.509 1.00 58.66 82 LEU A O 1
ATOM 636 N N . LYS A 1 83 ? -6.772 -2.862 -9.196 1.00 69.00 83 LYS A N 1
ATOM 637 C CA . LYS A 1 83 ? -6.507 -2.224 -10.492 1.00 69.00 83 LYS A CA 1
ATOM 638 C C . LYS A 1 83 ? -5.071 -1.704 -10.486 1.00 69.00 83 LYS A C 1
ATOM 640 O O . LYS A 1 83 ? -4.583 -1.262 -9.441 1.00 69.00 83 LYS A O 1
ATOM 645 N N . ALA A 1 84 ? -4.405 -1.686 -11.639 1.00 67.75 84 ALA A N 1
ATOM 646 C CA . ALA A 1 84 ? -3.022 -1.208 -11.737 1.00 67.75 84 ALA A CA 1
ATOM 647 C C . ALA A 1 84 ? -2.830 0.157 -11.045 1.00 67.75 84 ALA A C 1
ATOM 649 O O . ALA A 1 84 ? -1.903 0.333 -10.257 1.00 67.75 84 ALA A O 1
ATOM 650 N N . ALA A 1 85 ? -3.776 1.082 -11.235 1.00 73.31 85 ALA A N 1
ATOM 651 C CA . ALA A 1 85 ? -3.777 2.406 -10.610 1.00 73.31 85 ALA A CA 1
ATOM 652 C C . ALA A 1 85 ? -3.851 2.392 -9.068 1.00 73.31 85 ALA A C 1
ATOM 654 O O . ALA A 1 85 ? -3.396 3.337 -8.428 1.00 73.31 85 ALA A O 1
ATOM 655 N N . GLN A 1 86 ? -4.424 1.344 -8.467 1.00 78.50 86 GLN A N 1
ATOM 656 C CA . GLN A 1 86 ? -4.563 1.198 -7.016 1.00 78.50 86 GLN A CA 1
ATOM 657 C C . GLN A 1 86 ? -3.316 0.568 -6.379 1.00 78.50 86 GLN A C 1
ATOM 659 O O . GLN A 1 86 ? -2.958 0.934 -5.266 1.00 78.50 86 GLN A O 1
ATOM 664 N N . PHE A 1 87 ? -2.632 -0.348 -7.075 1.00 83.38 87 PHE A N 1
ATOM 665 C CA . PHE A 1 87 ? -1.420 -0.992 -6.545 1.00 83.38 87 PHE A CA 1
ATOM 666 C C . PHE A 1 87 ? -0.138 -0.226 -6.825 1.00 83.38 87 PHE A C 1
ATOM 668 O O . PHE A 1 87 ? 0.808 -0.285 -6.041 1.00 83.38 87 PHE A O 1
ATOM 675 N N . THR A 1 88 ? -0.102 0.485 -7.950 1.00 85.81 88 THR A N 1
ATOM 676 C CA . THR A 1 88 ? 1.099 1.174 -8.420 1.00 85.81 88 THR A CA 1
ATOM 677 C C . THR A 1 88 ? 1.737 2.071 -7.353 1.00 85.81 88 THR A C 1
ATOM 679 O O . THR A 1 88 ? 2.933 1.894 -7.126 1.00 85.81 88 THR A O 1
ATOM 682 N N . PRO A 1 89 ? 1.000 2.955 -6.642 1.00 89.19 89 PRO A N 1
ATOM 683 C CA . PRO A 1 89 ? 1.609 3.820 -5.630 1.00 89.19 89 PRO A CA 1
ATOM 684 C C . PRO A 1 89 ? 2.329 3.025 -4.534 1.00 89.19 89 PRO A C 1
ATOM 686 O O . PRO A 1 89 ? 3.438 3.370 -4.131 1.00 89.19 89 PRO A O 1
ATOM 689 N N . SER A 1 90 ? 1.712 1.939 -4.068 1.00 90.38 90 SER A N 1
ATOM 690 C CA . SER A 1 90 ? 2.251 1.058 -3.031 1.00 90.38 90 SER A CA 1
ATOM 691 C C . SER A 1 90 ? 3.494 0.320 -3.508 1.00 90.38 90 SER A C 1
ATOM 693 O O . SER A 1 90 ? 4.494 0.243 -2.796 1.00 90.38 90 SER A O 1
ATOM 695 N N . TRP A 1 91 ? 3.449 -0.210 -4.731 1.00 89.12 91 TRP A N 1
ATOM 696 C 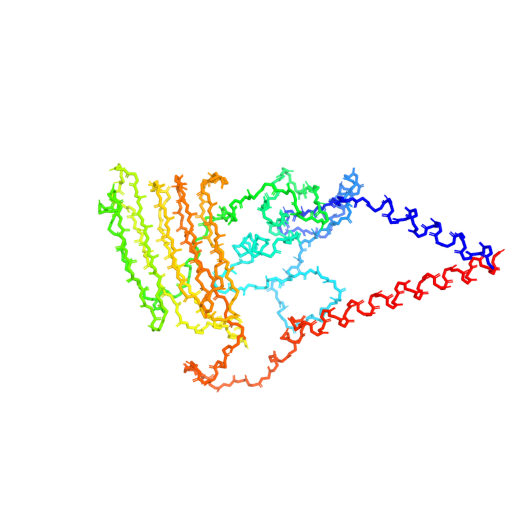CA . TRP A 1 91 ? 4.565 -0.939 -5.317 1.00 89.12 91 TRP A CA 1
ATOM 697 C C . TRP A 1 91 ? 5.774 -0.029 -5.547 1.00 89.12 91 TRP A C 1
ATOM 699 O O . TRP A 1 91 ? 6.888 -0.388 -5.164 1.00 89.12 91 TRP A O 1
ATOM 709 N N . THR A 1 92 ? 5.576 1.166 -6.111 1.00 86.94 92 THR A N 1
ATOM 710 C CA . THR A 1 92 ? 6.669 2.124 -6.348 1.00 86.94 92 THR A CA 1
ATOM 711 C C . THR A 1 92 ? 7.269 2.618 -5.043 1.00 86.94 92 THR A C 1
ATOM 713 O O . THR A 1 92 ? 8.486 2.762 -4.946 1.00 86.94 92 THR A O 1
ATOM 716 N N . TYR A 1 93 ? 6.427 2.815 -4.025 1.00 90.38 93 TYR A N 1
ATOM 717 C CA . TYR A 1 93 ? 6.852 3.206 -2.689 1.00 90.38 93 TYR A CA 1
ATOM 718 C C . TYR A 1 93 ? 7.755 2.151 -2.041 1.00 90.38 93 TYR A C 1
ATOM 720 O O . TYR A 1 93 ? 8.862 2.471 -1.608 1.00 90.38 93 TYR A O 1
ATOM 728 N N . THR A 1 94 ? 7.312 0.889 -2.007 1.00 88.12 94 THR A N 1
ATOM 729 C CA . THR A 1 94 ? 8.069 -0.201 -1.372 1.00 88.12 94 THR A CA 1
ATOM 730 C C . THR A 1 94 ? 9.384 -0.474 -2.098 1.00 88.12 94 THR A C 1
ATOM 732 O O . THR A 1 94 ? 10.415 -0.628 -1.449 1.00 88.12 94 THR A O 1
ATOM 735 N N . ASN A 1 95 ? 9.370 -0.513 -3.434 1.00 83.81 95 ASN A N 1
ATOM 736 C CA . ASN A 1 95 ? 10.572 -0.817 -4.216 1.00 83.81 95 ASN A CA 1
ATOM 737 C C . ASN A 1 95 ? 11.492 0.400 -4.405 1.00 83.81 95 ASN A C 1
ATOM 739 O O . ASN A 1 95 ? 12.627 0.240 -4.837 1.00 83.81 95 ASN A O 1
ATOM 743 N N . ASN A 1 96 ? 11.020 1.609 -4.081 1.00 86.81 96 ASN A N 1
ATOM 744 C CA . ASN A 1 96 ? 11.703 2.874 -4.348 1.00 86.81 96 ASN A CA 1
ATOM 745 C C . ASN A 1 96 ? 12.150 3.024 -5.816 1.00 86.81 96 ASN A C 1
ATOM 747 O O . ASN A 1 96 ? 13.285 3.405 -6.101 1.00 86.81 96 ASN A O 1
ATOM 751 N N . VAL A 1 97 ? 11.248 2.698 -6.745 1.00 81.81 97 VAL A N 1
ATOM 752 C CA . VAL A 1 97 ? 11.494 2.740 -8.195 1.00 81.81 97 VAL A CA 1
ATOM 753 C C . VAL A 1 97 ? 10.545 3.732 -8.860 1.00 81.81 97 VAL A C 1
ATOM 755 O O . VAL A 1 97 ? 9.363 3.810 -8.519 1.00 81.81 97 VAL A O 1
ATOM 758 N N . ASN A 1 98 ? 11.060 4.475 -9.839 1.00 83.69 98 ASN A N 1
ATOM 759 C CA . ASN A 1 98 ? 10.241 5.310 -10.710 1.00 83.69 98 ASN A CA 1
ATOM 760 C C . ASN A 1 98 ? 9.389 4.446 -11.643 1.00 83.69 98 ASN A C 1
ATOM 762 O O . ASN A 1 98 ? 9.912 3.557 -12.312 1.00 83.69 98 ASN A O 1
ATOM 766 N N . LEU A 1 99 ? 8.101 4.751 -11.757 1.00 82.69 99 LEU A N 1
ATOM 767 C CA . LEU A 1 99 ? 7.207 4.080 -12.691 1.00 82.69 99 LEU A CA 1
ATOM 768 C C . LEU A 1 99 ? 6.432 5.103 -13.507 1.00 82.69 99 LEU A C 1
ATOM 770 O O . LEU A 1 99 ? 5.738 5.967 -12.974 1.00 82.69 99 LEU A O 1
ATOM 774 N N . VAL A 1 100 ? 6.530 4.968 -14.823 1.00 83.56 100 VAL A N 1
ATOM 775 C CA . VAL A 1 100 ? 5.791 5.774 -15.789 1.00 83.56 100 VAL A CA 1
ATOM 776 C C . VAL A 1 100 ? 4.746 4.863 -16.419 1.00 83.56 100 VAL A C 1
ATOM 778 O O . VAL A 1 100 ? 5.087 3.895 -17.092 1.00 83.56 100 VAL A O 1
ATOM 781 N N . SER A 1 101 ? 3.471 5.141 -16.166 1.00 80.31 101 SER A N 1
ATOM 782 C CA . SER A 1 101 ? 2.354 4.325 -16.645 1.00 80.31 101 SER A CA 1
ATOM 783 C C . SER A 1 101 ? 1.224 5.206 -17.160 1.00 80.31 101 SER A C 1
ATOM 785 O O . SER A 1 101 ? 1.194 6.408 -16.916 1.00 80.31 101 SER A O 1
ATOM 787 N N . THR A 1 102 ? 0.229 4.602 -17.801 1.00 76.12 102 THR A N 1
ATOM 788 C CA . THR A 1 102 ? -1.010 5.289 -18.205 1.00 76.12 102 THR A CA 1
ATOM 789 C C . THR A 1 102 ? -1.805 5.849 -17.025 1.00 76.12 102 THR A C 1
ATOM 791 O O . THR A 1 102 ? -2.591 6.782 -17.192 1.00 76.12 102 THR A O 1
ATOM 794 N N . SER A 1 103 ? -1.589 5.298 -15.828 1.00 74.38 103 SER A N 1
ATOM 795 C CA . SER A 1 103 ? -2.234 5.741 -14.590 1.00 74.38 103 SER A CA 1
ATOM 796 C C . SER A 1 103 ? -1.534 6.949 -13.959 1.00 74.38 103 SER A C 1
ATOM 798 O O . SER A 1 103 ? -2.124 7.614 -13.112 1.00 74.38 103 SER A O 1
ATOM 800 N N . GLY A 1 104 ? -0.303 7.260 -14.378 1.00 83.81 104 GLY A N 1
ATOM 801 C CA . GLY A 1 104 ? 0.458 8.399 -13.876 1.00 83.81 104 GLY A CA 1
ATOM 802 C C . GLY A 1 104 ? 1.966 8.169 -13.842 1.00 83.81 104 GLY A C 1
ATOM 803 O O . GLY A 1 104 ? 2.471 7.104 -14.213 1.00 83.81 104 GLY A O 1
ATOM 804 N N . ILE A 1 105 ? 2.674 9.200 -13.377 1.00 87.44 105 ILE A N 1
ATOM 805 C CA . ILE A 1 105 ? 4.120 9.190 -13.150 1.00 87.44 105 ILE A CA 1
ATOM 806 C C . ILE A 1 105 ? 4.373 9.089 -11.649 1.00 87.44 105 ILE A C 1
ATOM 808 O O . ILE A 1 105 ? 3.990 9.981 -10.897 1.00 87.44 105 ILE A O 1
ATOM 812 N N . TYR A 1 106 ? 5.043 8.032 -11.216 1.00 87.50 106 TYR A N 1
ATOM 813 C CA . TYR A 1 106 ? 5.343 7.753 -9.818 1.00 87.50 106 TYR A CA 1
ATOM 814 C C . TYR A 1 106 ? 6.849 7.785 -9.606 1.00 87.50 106 TYR A C 1
ATOM 816 O O . TYR A 1 106 ? 7.589 7.157 -10.359 1.00 87.50 106 TYR A O 1
ATOM 824 N N . SER A 1 107 ? 7.300 8.505 -8.585 1.00 87.75 107 SER A N 1
ATOM 825 C CA . SER A 1 107 ? 8.722 8.716 -8.313 1.00 87.75 107 SER A CA 1
ATOM 826 C C . SER A 1 107 ? 9.131 8.011 -7.026 1.00 87.75 107 SER A C 1
ATOM 828 O O . SER A 1 107 ? 9.248 8.636 -5.975 1.00 87.75 107 SER A O 1
ATOM 830 N N . GLY A 1 108 ? 9.230 6.678 -7.068 1.00 85.06 108 GLY A N 1
ATOM 831 C CA . GLY A 1 108 ? 9.589 5.862 -5.906 1.00 85.06 108 GLY A CA 1
ATOM 832 C C . GLY A 1 108 ? 8.770 6.208 -4.658 1.00 85.06 108 GLY A C 1
ATOM 833 O O . GLY A 1 108 ? 7.534 6.223 -4.685 1.00 85.06 108 GLY A O 1
ATOM 834 N N . LYS A 1 109 ? 9.469 6.535 -3.566 1.00 87.44 109 LYS A N 1
ATOM 835 C CA . LYS A 1 109 ? 8.846 6.968 -2.307 1.00 87.44 109 LYS A CA 1
ATOM 836 C C . LYS A 1 109 ? 8.178 8.336 -2.366 1.00 87.44 109 LYS A C 1
ATOM 838 O O . LYS A 1 109 ? 7.309 8.570 -1.540 1.00 87.44 109 LYS A O 1
ATOM 843 N N . ALA A 1 110 ? 8.509 9.218 -3.308 1.00 86.06 110 ALA A N 1
ATOM 844 C CA . ALA A 1 110 ? 7.881 10.539 -3.422 1.00 86.06 110 ALA A CA 1
ATOM 845 C C . ALA A 1 110 ? 6.464 10.504 -4.009 1.00 86.06 110 ALA A C 1
ATOM 847 O O . ALA A 1 110 ? 5.786 11.531 -4.059 1.00 86.06 110 ALA A O 1
ATOM 848 N N . GLY A 1 111 ? 6.004 9.328 -4.442 1.00 86.38 111 GLY A N 1
ATOM 849 C CA . GLY A 1 111 ? 4.631 9.107 -4.874 1.00 86.38 111 GLY A CA 1
ATOM 850 C C . GLY A 1 111 ? 4.313 9.700 -6.248 1.00 86.38 111 GLY A C 1
ATOM 851 O O . GLY A 1 111 ? 5.183 9.850 -7.109 1.00 86.38 111 GLY A O 1
ATOM 852 N N . LEU A 1 112 ? 3.026 9.974 -6.470 1.00 86.69 112 LEU A N 1
ATOM 853 C CA . LEU A 1 112 ? 2.489 10.441 -7.748 1.00 86.69 112 LEU A CA 1
ATOM 854 C C . LEU A 1 112 ? 2.907 11.892 -8.025 1.00 86.69 112 LEU A C 1
ATOM 856 O O . LEU A 1 112 ? 2.573 12.806 -7.271 1.00 86.69 112 LEU A O 1
ATOM 860 N N . LYS A 1 113 ? 3.561 12.121 -9.163 1.00 84.81 113 LYS A N 1
ATOM 861 C CA . LYS A 1 113 ? 3.801 13.460 -9.699 1.00 84.81 113 LYS A CA 1
ATOM 862 C C . LYS A 1 113 ? 2.529 13.936 -10.395 1.00 84.81 113 LYS A C 1
ATOM 864 O O . LYS A 1 113 ? 2.066 13.343 -11.371 1.00 84.81 113 LYS A O 1
ATOM 869 N N . THR A 1 114 ? 1.939 14.998 -9.861 1.00 79.56 114 THR A N 1
ATOM 870 C CA . THR A 1 114 ? 0.743 15.619 -10.427 1.00 79.56 114 THR A CA 1
ATOM 871 C C . THR A 1 114 ? 1.128 16.647 -11.488 1.00 79.56 114 THR A C 1
ATOM 873 O O . THR A 1 114 ? 2.150 17.322 -11.390 1.00 79.56 114 THR A O 1
ATOM 876 N N . GLY A 1 115 ? 0.294 16.772 -12.516 1.00 73.31 115 GLY A N 1
ATOM 877 C CA . GLY A 1 115 ? 0.424 17.791 -13.553 1.00 73.31 115 GLY A CA 1
ATOM 878 C C . GLY A 1 115 ? -0.948 18.223 -14.047 1.00 73.31 115 GLY A C 1
ATOM 879 O O . GLY A 1 115 ? -1.960 17.591 -13.741 1.00 73.31 115 GLY A O 1
ATOM 880 N N . SER A 1 116 ? -0.991 19.325 -14.788 1.00 68.31 116 SER A N 1
ATOM 881 C CA . SER A 1 116 ? -2.216 19.851 -15.385 1.00 68.31 116 SER A CA 1
ATOM 882 C C . SER A 1 116 ? -2.212 19.647 -16.901 1.00 68.31 116 SER A C 1
ATOM 884 O O . SER A 1 116 ? -1.182 19.782 -17.554 1.00 68.31 116 SER A O 1
ATOM 886 N N . GLY A 1 117 ? -3.382 19.346 -17.469 1.00 74.88 117 GLY A N 1
ATOM 887 C CA . GLY A 1 117 ? -3.564 19.197 -18.917 1.00 74.88 117 GLY A CA 1
ATOM 888 C C . GLY A 1 117 ? -3.567 17.748 -19.412 1.00 74.88 117 GLY A C 1
ATOM 889 O O . GLY A 1 117 ? -3.697 16.806 -18.638 1.00 74.88 117 GLY A O 1
ATOM 890 N N . SER A 1 118 ? -3.491 17.579 -20.736 1.00 77.12 118 SER A N 1
ATOM 891 C CA . SER A 1 118 ? -3.534 16.266 -21.404 1.00 77.12 118 SER A CA 1
ATOM 892 C C . SER A 1 118 ? -2.209 15.501 -21.373 1.00 77.12 118 SER A C 1
ATOM 894 O O . SER A 1 118 ? -2.204 14.287 -21.573 1.00 77.12 118 SER A O 1
ATOM 896 N N . LEU A 1 119 ? -1.104 16.212 -21.144 1.00 81.06 119 LEU A N 1
ATOM 897 C CA . LEU A 1 119 ? 0.245 15.678 -21.009 1.00 81.06 119 LEU A CA 1
ATOM 898 C C . LEU A 1 119 ? 0.760 16.072 -19.623 1.00 81.06 119 LEU A C 1
ATOM 900 O O . LEU A 1 119 ? 0.928 17.253 -19.328 1.00 81.06 119 LEU A O 1
ATOM 904 N N . ILE A 1 120 ? 1.004 15.077 -18.778 1.00 84.06 120 ILE A N 1
ATOM 905 C CA . ILE A 1 120 ? 1.645 15.264 -17.478 1.00 84.06 120 ILE A CA 1
ATOM 906 C C . ILE A 1 120 ? 3.137 15.069 -17.703 1.00 84.06 120 ILE A C 1
ATOM 908 O O . ILE A 1 120 ? 3.534 13.988 -18.127 1.00 84.06 120 ILE A O 1
ATOM 912 N N . VAL A 1 121 ? 3.947 16.092 -17.430 1.00 85.81 121 VAL A N 1
ATOM 913 C CA . VAL A 1 121 ? 5.413 16.014 -17.501 1.00 85.81 121 VAL A CA 1
ATOM 914 C C . VAL A 1 121 ? 5.991 16.170 -16.104 1.00 85.81 121 VAL A C 1
ATOM 916 O O . VAL A 1 121 ? 5.588 17.076 -15.376 1.00 85.81 121 VAL A O 1
ATOM 919 N N . ALA A 1 122 ? 6.949 15.321 -15.747 1.00 87.44 122 ALA A N 1
ATOM 920 C CA . ALA A 1 122 ? 7.668 15.420 -14.487 1.00 87.44 122 ALA A CA 1
ATOM 921 C C . ALA A 1 122 ? 9.160 15.125 -14.664 1.00 87.44 122 ALA A C 1
ATOM 923 O O . ALA A 1 122 ? 9.544 14.261 -15.456 1.00 87.44 122 ALA A O 1
ATOM 924 N N . ASP A 1 123 ? 9.981 15.832 -13.889 1.00 87.25 123 ASP A N 1
ATOM 925 C CA . ASP A 1 123 ? 11.395 15.514 -13.715 1.00 87.25 123 ASP A CA 1
ATOM 926 C C . ASP A 1 123 ? 11.519 14.351 -12.719 1.00 87.25 123 ASP A C 1
ATOM 928 O O . ASP A 1 123 ? 10.939 14.388 -11.629 1.00 87.25 123 ASP A O 1
ATOM 932 N N . LEU A 1 124 ? 12.267 13.317 -13.097 1.00 84.31 124 LEU A N 1
ATOM 933 C CA . LEU A 1 124 ? 12.514 12.125 -12.295 1.00 84.31 124 LEU A CA 1
ATOM 934 C C . LEU A 1 124 ? 14.006 11.973 -12.034 1.00 84.31 124 LEU A C 1
ATOM 936 O O . LEU A 1 124 ? 14.819 12.018 -12.959 1.00 84.31 124 LEU A O 1
ATOM 940 N N . GLN A 1 125 ? 14.360 11.749 -10.771 1.00 83.12 125 GLN A N 1
ATOM 941 C CA . GLN A 1 125 ? 15.730 11.423 -10.391 1.00 83.12 125 GLN A CA 1
ATOM 942 C C . GLN A 1 125 ? 16.026 9.975 -10.760 1.00 83.12 125 GLN A C 1
ATOM 944 O O . GLN A 1 125 ? 15.252 9.072 -10.447 1.00 83.12 125 GLN A O 1
ATOM 949 N N . LYS A 1 126 ? 17.169 9.728 -11.396 1.00 78.00 126 LYS A N 1
ATOM 950 C CA . LYS A 1 126 ? 17.604 8.376 -11.764 1.00 78.00 126 LYS A CA 1
ATOM 951 C C . LYS A 1 126 ? 17.806 7.481 -10.539 1.00 78.00 126 LYS A C 1
ATOM 953 O O . LYS A 1 126 ? 17.451 6.308 -10.579 1.00 78.00 126 LYS A O 1
ATOM 958 N N . ASN A 1 127 ? 18.336 8.064 -9.466 1.00 73.06 127 ASN A N 1
ATOM 959 C CA . ASN A 1 127 ? 18.544 7.413 -8.181 1.00 73.06 127 ASN A CA 1
ATOM 960 C C . ASN A 1 127 ? 17.612 8.097 -7.171 1.00 73.06 127 ASN A C 1
ATOM 962 O O . ASN A 1 127 ? 17.842 9.251 -6.819 1.00 73.06 127 ASN A O 1
ATOM 966 N N . CYS A 1 128 ? 16.551 7.422 -6.727 1.00 73.44 128 CYS A N 1
ATOM 967 C CA . CYS A 1 128 ? 15.510 7.959 -5.834 1.00 73.44 128 CYS A CA 1
ATOM 968 C C . CYS A 1 128 ? 15.997 8.205 -4.380 1.00 73.44 128 CYS A C 1
ATOM 970 O O . CYS A 1 128 ? 15.252 7.981 -3.428 1.00 73.44 128 CYS A O 1
ATOM 972 N N . GLU A 1 129 ? 17.262 8.582 -4.174 1.00 65.69 129 GLU A N 1
ATOM 973 C CA . GLU A 1 129 ? 17.942 8.557 -2.868 1.00 65.69 129 GLU A CA 1
ATOM 974 C C . GLU A 1 129 ? 17.668 9.787 -1.984 1.00 65.69 129 GLU A C 1
ATOM 976 O O . GLU A 1 129 ? 17.977 9.748 -0.797 1.00 65.69 129 GLU A O 1
ATOM 981 N N . ASN A 1 130 ? 17.050 10.854 -2.505 1.00 63.69 130 ASN A N 1
ATOM 982 C CA . ASN A 1 130 ? 16.906 12.127 -1.777 1.00 63.69 130 ASN A CA 1
ATOM 983 C C . ASN A 1 130 ? 15.494 12.727 -1.788 1.00 63.69 130 ASN A C 1
ATOM 985 O O . ASN A 1 130 ? 15.312 13.879 -1.388 1.00 63.69 130 ASN A O 1
ATOM 989 N N . GLU A 1 131 ? 14.486 11.995 -2.259 1.00 70.75 131 GLU A N 1
ATOM 990 C CA . GLU A 1 131 ? 13.133 12.539 -2.284 1.00 70.75 131 GLU A CA 1
ATOM 991 C C . GLU A 1 131 ? 12.413 12.365 -0.942 1.00 70.75 131 GLU A C 1
ATOM 993 O O . GLU A 1 131 ? 12.519 11.339 -0.266 1.00 70.75 131 GLU A O 1
ATOM 998 N N . VAL A 1 132 ? 11.646 13.392 -0.565 1.00 79.81 132 VAL A N 1
ATOM 999 C CA . VAL A 1 132 ? 10.761 13.336 0.599 1.00 79.81 132 VAL A CA 1
ATOM 1000 C C . VAL A 1 132 ? 9.721 12.254 0.339 1.00 79.81 132 VAL A C 1
ATOM 1002 O O . VAL A 1 132 ? 8.993 12.311 -0.651 1.00 79.81 132 VAL A O 1
ATOM 1005 N N . SER A 1 133 ? 9.666 11.271 1.236 1.00 84.62 133 SER A N 1
ATOM 1006 C CA . SER A 1 133 ? 8.661 10.212 1.202 1.00 84.62 133 SER A CA 1
ATOM 1007 C C . SER A 1 133 ? 7.262 10.829 1.116 1.00 84.62 133 SER A C 1
ATOM 1009 O O . SER A 1 133 ? 6.981 11.843 1.737 1.00 84.62 133 SER A O 1
ATOM 1011 N N . ALA A 1 134 ? 6.360 10.235 0.362 1.00 88.38 134 ALA A N 1
ATOM 1012 C CA . ALA A 1 134 ? 4.963 10.615 0.286 1.00 88.38 134 ALA A CA 1
ATOM 1013 C C . ALA A 1 134 ? 4.113 9.407 0.647 1.00 88.38 134 ALA A C 1
ATOM 1015 O O . ALA A 1 134 ? 4.544 8.259 0.520 1.00 88.38 134 ALA A O 1
ATOM 1016 N N . VAL A 1 135 ? 2.893 9.666 1.102 1.00 88.75 135 VAL A N 1
ATOM 1017 C CA . VAL A 1 135 ? 1.926 8.594 1.319 1.00 88.75 135 VAL A CA 1
ATOM 1018 C C . VAL A 1 135 ? 1.603 7.963 -0.044 1.00 88.75 135 VAL A C 1
ATOM 1020 O O . VAL A 1 135 ? 1.278 8.714 -0.971 1.00 88.75 135 VAL A O 1
ATOM 1023 N N . PRO A 1 136 ? 1.669 6.626 -0.203 1.00 89.19 136 PRO A N 1
ATOM 1024 C CA . PRO A 1 136 ? 1.300 5.935 -1.439 1.00 89.19 136 PRO A CA 1
ATOM 1025 C C . PRO A 1 136 ? -0.224 5.948 -1.619 1.00 89.19 136 PRO A C 1
ATOM 1027 O O . PRO A 1 136 ? -0.912 4.947 -1.440 1.00 89.19 136 PRO A O 1
ATOM 1030 N N . LEU A 1 137 ? -0.751 7.136 -1.911 1.00 85.81 137 LEU A N 1
ATOM 1031 C CA . LEU A 1 137 ? -2.169 7.446 -1.888 1.00 85.81 137 LEU A CA 1
ATOM 1032 C C . LEU A 1 137 ? -2.850 7.084 -3.209 1.00 85.81 137 LEU A C 1
ATOM 1034 O O . LEU A 1 137 ? -2.455 7.531 -4.287 1.00 85.81 137 LEU A O 1
ATOM 1038 N N . VAL A 1 138 ? -3.958 6.363 -3.091 1.00 82.25 138 VAL A N 1
ATOM 1039 C CA . VAL A 1 138 ? -4.929 6.138 -4.159 1.00 82.25 138 VAL A CA 1
ATOM 1040 C C . VAL A 1 138 ? -6.084 7.127 -3.988 1.00 82.25 138 VAL A C 1
ATOM 1042 O O . VAL A 1 138 ? -6.794 7.090 -2.984 1.00 82.25 138 VAL A O 1
ATOM 1045 N N . VAL A 1 139 ? -6.276 8.012 -4.972 1.00 72.50 139 VAL A N 1
ATOM 1046 C CA . VAL A 1 139 ? -7.305 9.078 -4.939 1.00 72.50 139 VAL A CA 1
ATOM 1047 C C . VAL A 1 139 ? -8.611 8.650 -5.624 1.00 72.50 139 VAL A C 1
ATOM 1049 O O . VAL A 1 139 ? -9.633 9.328 -5.522 1.00 72.50 139 VAL A O 1
ATOM 1052 N N . THR A 1 140 ? -8.616 7.525 -6.340 1.00 68.44 140 THR A N 1
ATOM 1053 C CA . THR A 1 140 ? -9.809 7.082 -7.067 1.00 68.44 140 THR A CA 1
ATOM 1054 C C . THR A 1 140 ? -10.922 6.666 -6.093 1.00 68.44 140 THR A C 1
ATOM 1056 O O . THR A 1 140 ? -10.651 5.973 -5.113 1.00 68.44 140 THR A O 1
ATOM 1059 N N . PRO A 1 141 ? -12.184 7.068 -6.341 1.00 56.47 141 PRO A N 1
ATOM 1060 C CA . PRO A 1 141 ? -13.314 6.786 -5.450 1.00 56.47 141 PRO A CA 1
ATOM 1061 C C . PRO A 1 141 ? -13.858 5.353 -5.570 1.00 56.47 141 PRO A C 1
ATOM 1063 O O . PRO A 1 141 ? -14.853 5.019 -4.934 1.00 56.47 141 PRO A O 1
ATOM 1066 N N . GLU A 1 142 ? -13.257 4.505 -6.405 1.00 64.56 142 GLU A N 1
ATOM 1067 C CA . GLU A 1 142 ? -13.680 3.113 -6.531 1.00 64.56 142 GLU A CA 1
ATOM 1068 C C . GLU A 1 142 ? -13.200 2.310 -5.324 1.00 64.56 142 GLU A C 1
ATOM 1070 O O . GLU A 1 142 ? -11.996 2.198 -5.083 1.00 64.56 142 GLU A O 1
ATOM 1075 N N . ASN A 1 143 ? -14.142 1.749 -4.568 1.00 56.81 143 ASN A N 1
ATOM 1076 C CA . ASN A 1 143 ? -13.829 0.923 -3.410 1.00 56.81 143 ASN A CA 1
ATOM 1077 C C . ASN A 1 143 ? -12.931 -0.252 -3.807 1.00 56.81 143 ASN A C 1
ATOM 1079 O O . ASN A 1 143 ? -13.274 -1.043 -4.682 1.00 56.81 143 ASN A O 1
ATOM 1083 N N . PHE A 1 144 ? -11.809 -0.375 -3.097 1.00 55.66 144 PHE A N 1
ATOM 1084 C CA . PHE A 1 144 ? -10.872 -1.499 -3.153 1.00 55.66 144 PHE A CA 1
ATOM 1085 C C . PHE A 1 144 ? -11.569 -2.863 -3.028 1.00 55.66 144 PHE A C 1
ATOM 1087 O O . PHE A 1 144 ? -11.172 -3.848 -3.633 1.00 55.66 144 PHE A O 1
ATOM 1094 N N . LEU A 1 145 ? -12.655 -2.901 -2.254 1.00 55.72 145 LEU A N 1
ATOM 1095 C CA . LEU A 1 145 ? -13.431 -4.094 -1.946 1.00 55.72 145 LEU A CA 1
ATOM 1096 C C . LEU A 1 145 ? -14.647 -4.271 -2.870 1.00 55.72 145 LEU A C 1
ATOM 1098 O O . LEU A 1 145 ? -15.764 -4.473 -2.402 1.00 55.72 145 LEU A O 1
ATOM 1102 N N . ALA A 1 146 ? -14.444 -4.219 -4.188 1.00 52.25 146 ALA A N 1
ATOM 1103 C CA . ALA A 1 146 ? -15.414 -4.789 -5.136 1.00 52.25 146 ALA A CA 1
ATOM 1104 C C . ALA A 1 146 ? -15.378 -6.339 -5.150 1.00 52.25 146 ALA A C 1
ATOM 1106 O O . ALA A 1 146 ? -16.112 -6.976 -5.905 1.00 52.25 146 ALA A O 1
ATOM 1107 N N . GLU A 1 147 ? -14.505 -6.934 -4.333 1.00 61.84 147 GLU A N 1
ATOM 1108 C CA . GLU A 1 147 ? -14.281 -8.371 -4.208 1.00 61.84 147 GLU A CA 1
ATOM 1109 C C . GLU A 1 147 ? -15.387 -9.124 -3.457 1.00 61.84 147 GLU A C 1
ATOM 1111 O O . GLU A 1 147 ? -16.168 -8.566 -2.685 1.00 61.84 147 GLU A O 1
ATOM 1116 N N . ASP A 1 148 ? -15.364 -10.451 -3.610 1.00 66.00 148 ASP A N 1
ATOM 1117 C CA . ASP A 1 148 ? -16.083 -11.372 -2.740 1.00 66.00 148 ASP A CA 1
ATOM 1118 C C . ASP A 1 148 ? -15.490 -11.360 -1.318 1.00 66.00 148 ASP A C 1
ATOM 1120 O O . ASP A 1 148 ? -14.533 -12.070 -0.977 1.00 66.00 148 ASP A O 1
ATOM 1124 N N . LEU A 1 149 ? -16.082 -10.510 -0.480 1.00 74.62 149 LEU A N 1
ATOM 1125 C CA . LEU A 1 149 ? -15.758 -10.368 0.935 1.00 74.62 149 LEU A CA 1
ATOM 1126 C C . LEU A 1 149 ? -16.065 -11.614 1.766 1.00 74.62 149 LEU A C 1
ATOM 1128 O O . LEU A 1 149 ? -15.607 -11.695 2.905 1.00 74.62 149 LEU A O 1
ATOM 1132 N N . SER A 1 150 ? -16.784 -12.601 1.217 1.00 79.38 150 SER A N 1
ATOM 1133 C CA . SER A 1 150 ? -17.085 -13.849 1.929 1.00 79.38 150 SER A CA 1
ATOM 1134 C C . SER A 1 150 ? -15.831 -14.651 2.289 1.00 79.38 150 SER A C 1
ATOM 1136 O O . SER A 1 150 ? -15.847 -15.443 3.229 1.00 79.38 150 SER A O 1
ATOM 1138 N N . LEU A 1 151 ? -14.729 -14.415 1.574 1.00 84.94 151 LEU A N 1
ATOM 1139 C CA . LEU A 1 151 ? -13.453 -15.087 1.793 1.00 84.94 151 LEU A CA 1
ATOM 1140 C C . LEU A 1 151 ? -12.625 -14.468 2.932 1.00 84.94 151 LEU A C 1
ATOM 1142 O O . LEU A 1 151 ? -11.624 -15.056 3.349 1.00 84.94 151 LEU A O 1
ATOM 1146 N N . TYR A 1 152 ? -13.008 -13.288 3.424 1.00 90.44 152 TYR A N 1
ATOM 1147 C CA . TYR A 1 152 ? -12.324 -12.588 4.509 1.00 90.44 152 TYR A CA 1
ATOM 1148 C C . TYR A 1 152 ? -12.948 -12.931 5.862 1.00 90.44 152 TYR A C 1
ATOM 1150 O O . TYR A 1 152 ? -14.164 -13.068 5.996 1.00 90.44 152 TYR A O 1
ATOM 1158 N N . VAL A 1 153 ? -12.116 -12.975 6.902 1.00 94.56 153 VAL A N 1
ATOM 1159 C CA . VAL A 1 153 ? -12.617 -12.891 8.276 1.00 94.56 153 VAL A CA 1
ATOM 1160 C C . VAL A 1 153 ? -12.756 -11.412 8.600 1.00 94.56 153 VAL A C 1
ATOM 1162 O O . VAL A 1 153 ? -11.756 -10.696 8.635 1.00 94.56 153 VAL A O 1
ATOM 1165 N N . MET A 1 154 ? -13.993 -10.955 8.793 1.00 94.25 154 MET A N 1
ATOM 1166 C CA . MET A 1 154 ? -14.312 -9.547 9.018 1.00 94.25 154 MET A CA 1
ATOM 1167 C C . MET A 1 154 ? -14.941 -9.323 10.389 1.00 94.25 154 MET A C 1
ATOM 1169 O O . MET A 1 154 ? -15.748 -10.129 10.856 1.00 94.25 154 MET A O 1
ATOM 1173 N N . LYS A 1 155 ? -14.628 -8.181 10.998 1.00 95.69 155 LYS A N 1
ATOM 1174 C CA . LYS A 1 155 ? -15.297 -7.662 12.189 1.00 95.69 155 LYS A CA 1
ATOM 1175 C C . LYS A 1 155 ? -15.629 -6.192 11.974 1.00 95.69 155 LYS A C 1
ATOM 1177 O O . LYS A 1 155 ? -14.775 -5.415 11.555 1.00 95.69 155 LYS A O 1
ATOM 1182 N N . GLN A 1 156 ? -16.866 -5.809 12.264 1.00 94.69 156 GLN A N 1
ATOM 1183 C CA . GLN A 1 156 ? -17.269 -4.408 12.205 1.00 94.69 156 GLN A CA 1
ATOM 1184 C C . GLN A 1 156 ? -16.566 -3.616 13.317 1.00 94.69 156 GLN A C 1
ATOM 1186 O O . GLN A 1 156 ? -16.523 -4.062 14.464 1.00 94.69 156 GLN A O 1
ATOM 1191 N N . LEU A 1 157 ? -16.020 -2.452 12.971 1.00 93.69 157 LEU A N 1
ATOM 1192 C CA . LEU A 1 157 ? -15.394 -1.533 13.915 1.00 93.69 157 LEU A CA 1
ATOM 1193 C C . LEU A 1 157 ? -16.468 -0.830 14.755 1.00 93.69 157 LEU A C 1
ATOM 1195 O O . LEU A 1 157 ? -17.400 -0.234 14.210 1.00 93.69 157 LEU A O 1
ATOM 1199 N N . ASP A 1 158 ? -16.302 -0.846 16.075 1.00 93.19 158 ASP A N 1
ATOM 1200 C CA . ASP A 1 158 ? -17.103 -0.025 16.980 1.00 93.19 158 ASP A CA 1
ATOM 1201 C C . ASP A 1 158 ? -16.567 1.415 16.987 1.00 93.19 158 ASP A C 1
ATOM 1203 O O . ASP A 1 158 ? -15.593 1.736 17.670 1.00 93.19 158 ASP A O 1
ATOM 1207 N N . LEU A 1 159 ? -17.220 2.286 16.211 1.00 91.38 159 LEU A N 1
ATOM 1208 C CA . LEU A 1 159 ? -16.839 3.695 16.080 1.00 91.38 159 LEU A CA 1
ATOM 1209 C C . LEU A 1 159 ? -16.987 4.502 17.380 1.00 91.38 159 LEU A C 1
ATOM 1211 O O . LEU A 1 159 ? -16.357 5.547 17.529 1.00 91.38 159 LEU A O 1
ATOM 1215 N N . GLN A 1 160 ? -17.835 4.062 18.315 1.00 90.81 160 GLN A N 1
ATOM 1216 C CA . GLN A 1 160 ? -17.984 4.746 19.601 1.00 90.81 160 GLN A CA 1
ATOM 1217 C C . GLN A 1 160 ? -16.829 4.379 20.530 1.00 90.81 160 GLN A C 1
ATOM 1219 O O . GLN A 1 160 ? -16.268 5.250 21.197 1.00 90.81 160 GLN A O 1
ATOM 1224 N N . ALA A 1 161 ? -16.441 3.103 20.541 1.00 92.25 161 ALA A N 1
ATOM 1225 C CA . ALA A 1 161 ? -15.282 2.645 21.293 1.00 92.25 161 ALA A CA 1
ATOM 1226 C C . ALA A 1 161 ? -13.970 3.215 20.727 1.00 92.25 161 ALA A C 1
ATOM 1228 O O . ALA A 1 161 ? -13.097 3.607 21.503 1.00 92.25 161 ALA A O 1
ATOM 1229 N N . SER A 1 162 ? -13.849 3.343 19.398 1.00 94.31 162 SER A N 1
ATOM 1230 C CA . SER A 1 162 ? -12.640 3.883 18.758 1.00 94.31 162 SER A CA 1
ATOM 1231 C C . SER A 1 162 ? -12.350 5.338 19.102 1.00 94.31 162 SER A C 1
ATOM 1233 O O . SER A 1 162 ? -11.207 5.759 18.982 1.00 94.31 162 SER A O 1
ATOM 1235 N N . ALA A 1 163 ? -13.317 6.109 19.606 1.00 92.88 163 ALA A N 1
ATOM 1236 C CA . ALA A 1 163 ? -13.061 7.471 20.079 1.00 92.88 163 ALA A CA 1
ATOM 1237 C C . ALA A 1 163 ? -12.105 7.551 21.289 1.00 92.88 163 ALA A C 1
ATOM 1239 O O . ALA A 1 163 ? -11.652 8.639 21.637 1.00 92.88 163 ALA A O 1
ATOM 1240 N N . ASN A 1 164 ? -11.824 6.419 21.948 1.00 93.81 164 ASN A N 1
ATOM 1241 C CA . ASN A 1 164 ? -10.893 6.322 23.077 1.00 93.81 164 ASN A CA 1
ATOM 1242 C C . ASN A 1 164 ? -9.708 5.376 22.798 1.00 93.81 164 ASN A C 1
ATOM 1244 O O . ASN A 1 164 ? -9.042 4.950 23.741 1.00 93.81 164 ASN A O 1
ATOM 1248 N N . GLY A 1 165 ? -9.480 5.015 21.530 1.00 94.94 165 GLY A N 1
ATOM 1249 C CA . GLY A 1 165 ? -8.518 3.991 21.129 1.00 94.94 165 GLY A CA 1
ATOM 1250 C C . GLY A 1 165 ? -9.110 2.583 21.231 1.00 94.94 165 GLY A C 1
ATOM 1251 O O . GLY A 1 165 ? -9.382 2.068 22.316 1.00 94.94 165 GLY A O 1
ATOM 1252 N N . TYR A 1 166 ? -9.315 1.949 20.080 1.00 96.12 166 TYR A N 1
ATOM 1253 C CA . TYR A 1 166 ? -9.850 0.597 19.954 1.00 96.12 166 TYR A CA 1
ATOM 1254 C C . TYR A 1 166 ? -8.775 -0.346 19.424 1.00 96.12 166 TYR A C 1
ATOM 1256 O O . TYR A 1 166 ? -8.223 -0.103 18.352 1.00 96.12 166 TYR A O 1
ATOM 1264 N N . THR A 1 167 ? -8.514 -1.433 20.150 1.00 97.81 167 THR A N 1
ATOM 1265 C CA . THR A 1 167 ? -7.567 -2.474 19.735 1.00 97.81 167 THR A CA 1
ATOM 1266 C C . THR A 1 167 ? -8.296 -3.780 19.474 1.00 97.81 167 THR A C 1
ATOM 1268 O O . THR A 1 167 ? -9.086 -4.225 20.306 1.00 97.81 167 THR A O 1
ATOM 1271 N N . GLU A 1 168 ? -7.989 -4.429 18.357 1.00 97.88 168 GLU A N 1
ATOM 1272 C CA . GLU A 1 168 ? -8.561 -5.720 17.994 1.00 97.88 168 GLU A CA 1
ATOM 1273 C C . GLU A 1 168 ? -7.570 -6.576 17.213 1.00 97.88 168 GLU A C 1
ATOM 1275 O O . GLU A 1 168 ? -6.922 -6.092 16.292 1.00 97.88 168 GLU A O 1
ATOM 1280 N N . THR A 1 169 ? -7.534 -7.872 17.514 1.00 98.38 169 THR A N 1
ATOM 1281 C CA . THR A 1 169 ? -6.776 -8.854 16.736 1.00 98.38 169 THR A CA 1
ATOM 1282 C C . THR A 1 169 ? -7.732 -9.720 15.927 1.00 98.38 169 THR A C 1
ATOM 1284 O O . THR A 1 169 ? -8.605 -10.381 16.491 1.00 98.38 169 THR A O 1
ATOM 1287 N N . ILE A 1 170 ? -7.549 -9.770 14.606 1.00 97.88 170 ILE A N 1
ATOM 1288 C CA . ILE A 1 170 ? -8.354 -10.616 13.715 1.00 97.88 170 ILE A CA 1
ATOM 1289 C C . ILE A 1 170 ? -7.452 -11.601 12.996 1.00 97.88 170 ILE A C 1
ATOM 1291 O O . ILE A 1 170 ? -6.524 -11.214 12.284 1.00 97.88 170 ILE A O 1
ATOM 1295 N N . CYS A 1 171 ? -7.770 -12.884 13.145 1.00 97.56 171 CYS A N 1
ATOM 1296 C CA . CYS A 1 171 ? -7.010 -13.972 12.552 1.00 97.56 171 CYS A CA 1
ATOM 1297 C C . CYS A 1 171 ? -7.800 -14.678 11.451 1.00 97.56 171 CYS A C 1
ATOM 1299 O O . CYS A 1 171 ? -8.973 -15.009 11.623 1.00 97.56 171 CYS A O 1
ATOM 1301 N N . HIS A 1 172 ? -7.121 -14.989 10.349 1.00 95.00 172 HIS A N 1
ATOM 1302 C CA . HIS A 1 172 ? -7.582 -15.939 9.348 1.00 95.00 172 HIS A CA 1
ATOM 1303 C C . HIS A 1 172 ? -6.534 -17.053 9.214 1.00 95.00 172 HIS A C 1
ATOM 1305 O O . HIS A 1 172 ? -5.402 -16.834 8.771 1.00 95.00 172 HIS A O 1
ATOM 1311 N N . ARG A 1 173 ? -6.911 -18.273 9.620 1.00 91.62 173 ARG A N 1
ATOM 1312 C CA . ARG A 1 173 ? -5.996 -19.423 9.745 1.00 91.62 173 ARG A CA 1
ATOM 1313 C C . ARG A 1 173 ? -4.839 -19.089 10.701 1.00 91.62 173 ARG A C 1
ATOM 1315 O O . ARG A 1 173 ? -5.092 -18.701 11.834 1.00 91.62 173 ARG A O 1
ATOM 1322 N N . SER A 1 174 ? -3.590 -19.240 10.262 1.00 91.56 174 SER A N 1
ATOM 1323 C CA . SER A 1 174 ? -2.377 -18.955 11.039 1.00 91.56 174 SER A CA 1
ATOM 1324 C C . SER A 1 174 ? -1.891 -17.501 10.960 1.00 91.56 174 SER A C 1
ATOM 1326 O O . SER A 1 174 ? -0.837 -17.192 11.506 1.00 91.56 174 SER A O 1
ATOM 1328 N N . PHE A 1 175 ? -2.610 -16.619 10.261 1.00 94.62 175 PHE A N 1
ATOM 1329 C CA . PHE A 1 175 ? -2.219 -15.224 10.061 1.00 94.62 175 PHE A CA 1
ATOM 1330 C C . PHE A 1 175 ? -3.156 -14.308 10.843 1.00 94.62 175 PHE A C 1
ATOM 1332 O O . PHE A 1 175 ? -4.375 -14.435 10.723 1.00 94.62 175 PHE A O 1
ATOM 1339 N N . CYS A 1 176 ? -2.587 -13.399 11.630 1.00 97.38 176 CYS A N 1
ATOM 1340 C CA . CYS A 1 176 ? -3.316 -12.464 12.478 1.00 97.38 176 CYS A CA 1
ATOM 1341 C C . CYS A 1 176 ? -2.867 -11.034 12.193 1.00 97.38 176 CYS A C 1
ATOM 1343 O O . CYS A 1 176 ? -1.680 -10.788 11.978 1.00 97.38 176 CYS A O 1
ATOM 1345 N N . CYS A 1 177 ? -3.830 -10.121 12.224 1.00 98.31 177 CYS A N 1
ATOM 1346 C CA . CYS A 1 177 ? -3.622 -8.689 12.094 1.00 98.31 177 CYS A CA 1
ATOM 1347 C C . CYS A 1 177 ? -4.085 -8.016 13.383 1.00 98.31 177 CYS A C 1
ATOM 1349 O O . CYS A 1 177 ? -5.239 -8.190 13.787 1.00 98.31 177 CYS A O 1
ATOM 1351 N N . ASP A 1 178 ? -3.187 -7.261 14.000 1.00 98.50 178 ASP A N 1
ATOM 1352 C CA . ASP A 1 178 ? -3.463 -6.416 15.150 1.00 98.50 178 ASP A CA 1
ATOM 1353 C C . ASP A 1 178 ? -3.808 -5.017 14.646 1.00 98.50 178 ASP A C 1
ATOM 1355 O O . ASP A 1 178 ? -3.001 -4.353 13.997 1.00 98.50 178 ASP A O 1
ATOM 1359 N N . PHE A 1 179 ? -5.030 -4.581 14.923 1.00 98.50 179 PHE A N 1
ATOM 1360 C CA . PHE A 1 179 ? -5.549 -3.274 14.553 1.00 98.50 179 PHE A CA 1
ATOM 1361 C C . PHE A 1 179 ? -5.626 -2.396 15.794 1.00 98.50 179 PHE A C 1
ATOM 1363 O O . PHE A 1 179 ? -6.221 -2.787 16.795 1.00 98.50 179 PHE A O 1
ATOM 1370 N N . TYR A 1 180 ? -5.093 -1.185 15.699 1.00 98.50 180 TYR A N 1
ATOM 1371 C CA . TYR A 1 180 ? -5.360 -0.087 16.617 1.00 98.50 180 TYR A CA 1
ATOM 1372 C C . TYR A 1 180 ? -6.010 1.050 15.833 1.00 98.50 180 TYR A C 1
ATOM 1374 O O . TYR A 1 180 ? -5.459 1.520 14.836 1.00 98.50 180 TYR A O 1
ATOM 1382 N N . VAL A 1 181 ? -7.187 1.490 16.267 1.00 97.69 181 VAL A N 1
ATOM 1383 C CA . VAL A 1 181 ? -7.955 2.541 15.600 1.00 97.69 181 VAL A CA 1
ATOM 1384 C C . VAL A 1 181 ? -8.442 3.553 16.623 1.00 97.69 181 VAL A C 1
ATOM 1386 O O . VAL A 1 181 ? -9.177 3.219 17.550 1.00 97.69 181 VAL A O 1
ATOM 1389 N N . GLU A 1 182 ? -8.067 4.806 16.416 1.00 97.06 182 GLU A N 1
ATOM 1390 C CA . GLU A 1 182 ? -8.477 5.947 17.218 1.00 97.06 182 GLU A CA 1
ATOM 1391 C C . GLU A 1 182 ? -9.135 6.992 16.319 1.00 97.06 182 GLU A C 1
ATOM 1393 O O . GLU A 1 182 ? -8.534 7.497 15.368 1.00 97.06 182 GLU A O 1
ATOM 1398 N N . THR A 1 183 ? -10.404 7.289 16.583 1.00 94.94 183 THR A N 1
ATOM 1399 C CA . THR A 1 183 ? -11.208 8.238 15.802 1.00 94.94 183 THR A CA 1
ATOM 1400 C C . THR A 1 183 ? -11.432 9.528 16.574 1.00 94.94 183 THR A C 1
ATOM 1402 O O . THR A 1 183 ? -11.535 9.506 17.795 1.00 94.94 183 THR A O 1
ATOM 1405 N N . ALA A 1 184 ? -11.611 10.646 15.871 1.00 92.31 184 ALA A N 1
ATOM 1406 C CA . ALA A 1 184 ? -11.967 11.908 16.517 1.00 92.31 184 ALA A CA 1
ATOM 1407 C C . ALA A 1 184 ? -13.296 11.789 17.289 1.00 92.31 184 ALA A C 1
ATOM 1409 O O . ALA A 1 184 ? -14.216 11.126 16.827 1.00 92.31 184 ALA A O 1
ATOM 1410 N N . LYS A 1 185 ? -13.442 12.468 18.432 1.00 84.19 185 LYS A N 1
ATOM 1411 C CA . LYS A 1 185 ? -14.592 12.295 19.354 1.00 84.19 185 LYS A CA 1
ATOM 1412 C C . LYS A 1 185 ? -15.984 12.582 18.766 1.00 84.19 185 LYS A C 1
ATOM 1414 O O . LYS A 1 185 ? -16.973 12.086 19.298 1.00 84.19 185 LYS A O 1
ATOM 1419 N N . ASP A 1 186 ? -16.065 13.320 17.661 1.00 75.50 186 ASP A N 1
ATOM 1420 C CA . ASP A 1 186 ? -17.321 13.730 17.018 1.00 75.50 186 ASP A CA 1
ATOM 1421 C C . ASP A 1 186 ? -17.710 12.839 15.813 1.00 75.50 186 ASP A C 1
ATOM 1423 O O . ASP A 1 186 ? -18.167 13.335 14.777 1.00 75.50 186 ASP A O 1
ATOM 1427 N N . VAL A 1 187 ? -17.513 11.514 15.897 1.00 74.38 187 VAL A N 1
ATOM 1428 C CA . VAL A 1 187 ? -17.858 10.604 14.787 1.00 74.38 187 VAL A CA 1
ATOM 1429 C C . VAL A 1 187 ? -19.374 10.500 14.601 1.00 74.38 187 VAL A C 1
ATOM 1431 O O . VAL A 1 187 ? -20.113 10.116 15.507 1.00 74.38 187 VAL A O 1
ATOM 1434 N N . LYS A 1 188 ? -19.855 10.767 13.381 1.00 69.56 188 LYS A N 1
ATOM 1435 C CA . LYS A 1 188 ? -21.239 10.465 12.988 1.00 69.56 188 LYS A CA 1
ATOM 1436 C C . LYS A 1 188 ? -21.428 8.952 12.844 1.00 69.56 188 LYS A C 1
ATOM 1438 O O . LYS A 1 188 ? -20.706 8.306 12.089 1.00 69.56 188 LYS A O 1
ATOM 1443 N N . THR A 1 189 ? -22.452 8.407 13.498 1.00 65.69 189 THR A N 1
ATOM 1444 C CA . THR A 1 189 ? -22.749 6.962 13.587 1.00 65.69 189 THR A CA 1
ATOM 1445 C C . THR A 1 189 ? -23.224 6.306 12.285 1.00 65.69 189 THR A C 1
ATOM 1447 O O . THR A 1 189 ? -23.497 5.113 12.277 1.00 65.69 189 THR A O 1
ATOM 1450 N N . GLU A 1 190 ? -23.374 7.061 11.194 1.00 77.25 190 GLU A N 1
ATOM 1451 C CA . GLU A 1 190 ? -23.852 6.528 9.907 1.00 77.25 190 GLU A CA 1
ATOM 1452 C C . GLU A 1 190 ? -22.743 5.865 9.076 1.00 77.25 190 GLU A C 1
ATOM 1454 O O . GLU A 1 190 ? -23.039 5.137 8.129 1.00 77.25 190 GLU A O 1
ATOM 1459 N N . SER A 1 191 ? -21.474 6.090 9.429 1.00 82.19 191 SER A N 1
ATOM 1460 C CA . SER A 1 191 ? -20.342 5.447 8.760 1.00 82.19 191 SER A CA 1
ATOM 1461 C C . SER A 1 191 ? -20.177 4.008 9.247 1.00 82.19 191 SER A C 1
ATOM 1463 O O . SER A 1 191 ? -20.285 3.731 10.438 1.00 82.19 191 SER A O 1
ATOM 1465 N N . THR A 1 192 ? -19.850 3.086 8.344 1.00 88.94 192 THR A N 1
ATOM 1466 C CA . THR A 1 192 ? -19.524 1.698 8.699 1.00 88.94 192 THR A CA 1
ATOM 1467 C C . THR A 1 192 ? -18.114 1.373 8.246 1.00 88.94 192 THR A C 1
ATOM 1469 O O . THR A 1 192 ? -17.811 1.513 7.059 1.00 88.94 192 THR A O 1
ATOM 1472 N N . TYR A 1 193 ? -17.288 0.911 9.181 1.00 92.19 193 TYR A N 1
ATOM 1473 C CA . TYR A 1 193 ? -15.945 0.415 8.912 1.00 92.19 193 TYR A CA 1
ATOM 1474 C C . TYR A 1 193 ? -15.833 -1.044 9.336 1.00 92.19 193 TYR A C 1
ATOM 1476 O O . TYR A 1 193 ? -16.417 -1.453 10.339 1.00 92.19 193 TYR A O 1
ATOM 1484 N N . ASN A 1 194 ? -15.067 -1.813 8.575 1.00 93.75 194 ASN A N 1
ATOM 1485 C CA . ASN A 1 194 ? -14.770 -3.209 8.834 1.00 93.75 194 ASN A CA 1
ATOM 1486 C C . ASN A 1 194 ? -13.262 -3.395 8.926 1.00 93.75 194 ASN A C 1
ATOM 1488 O O . ASN A 1 194 ? -12.503 -2.867 8.116 1.00 93.75 194 ASN A O 1
ATOM 1492 N N . LEU A 1 195 ? -12.856 -4.181 9.908 1.00 95.75 195 LEU A N 1
ATOM 1493 C CA . LEU A 1 195 ? -11.526 -4.740 10.037 1.00 95.75 195 LEU A CA 1
ATOM 1494 C C . LEU A 1 195 ? -11.559 -6.123 9.387 1.00 95.75 195 LEU A C 1
ATOM 1496 O O . LEU A 1 195 ? -12.451 -6.918 9.690 1.00 95.75 195 LEU A O 1
ATOM 1500 N N . ALA A 1 196 ? -10.631 -6.411 8.485 1.00 95.19 196 ALA A N 1
ATOM 1501 C CA . ALA A 1 196 ? -10.636 -7.643 7.715 1.00 95.19 196 ALA A CA 1
ATOM 1502 C C . ALA A 1 196 ? -9.237 -8.247 7.592 1.00 95.19 196 ALA A C 1
ATOM 1504 O O . ALA A 1 196 ? -8.255 -7.542 7.347 1.00 95.19 196 ALA A O 1
ATOM 1505 N N . THR A 1 197 ? -9.179 -9.574 7.701 1.00 96.12 197 THR A N 1
ATOM 1506 C CA . THR A 1 197 ? -7.954 -10.363 7.551 1.00 96.12 197 THR A CA 1
ATOM 1507 C C . THR A 1 197 ? -8.158 -11.478 6.531 1.00 96.12 197 THR A C 1
ATOM 1509 O O . THR A 1 197 ? -9.172 -12.185 6.542 1.00 96.12 197 THR A O 1
ATOM 1512 N N . PHE A 1 198 ? -7.168 -11.680 5.663 1.00 93.25 198 PHE A N 1
ATOM 1513 C CA . PHE A 1 198 ? -7.137 -12.768 4.693 1.00 93.25 198 PHE A CA 1
ATOM 1514 C C . PHE A 1 198 ? -5.796 -13.496 4.684 1.00 93.25 198 PHE A C 1
ATOM 1516 O O . PHE A 1 198 ? -4.744 -12.869 4.751 1.00 93.25 198 PHE A O 1
ATOM 1523 N N . ASN A 1 199 ? -5.842 -14.821 4.564 1.00 93.06 199 ASN A N 1
ATOM 1524 C CA . ASN A 1 199 ? -4.676 -15.676 4.380 1.00 93.06 199 ASN A CA 1
ATOM 1525 C C . ASN A 1 199 ? -5.084 -16.870 3.523 1.00 93.06 199 ASN A C 1
ATOM 1527 O O . ASN A 1 199 ? -5.776 -17.784 3.983 1.00 93.06 199 ASN A O 1
ATOM 1531 N N . GLY A 1 200 ? -4.735 -16.801 2.247 1.00 89.56 200 GLY A N 1
ATOM 1532 C CA . GLY A 1 200 ? -5.356 -17.625 1.226 1.00 89.56 200 GLY A CA 1
ATOM 1533 C C . GLY A 1 200 ? -4.662 -17.527 -0.116 1.00 89.56 200 GLY A C 1
ATOM 1534 O O . GLY A 1 200 ? -3.789 -16.688 -0.327 1.00 89.56 200 GLY A O 1
ATOM 1535 N N . VAL A 1 201 ? -5.110 -18.366 -1.040 1.00 85.88 201 VAL A N 1
ATOM 1536 C CA . VAL A 1 201 ? -4.755 -18.275 -2.453 1.00 85.88 201 VAL A CA 1
ATOM 1537 C C . VAL A 1 201 ? -5.885 -17.582 -3.184 1.00 85.88 201 VAL A C 1
ATOM 1539 O O . VAL A 1 201 ? -7.057 -17.885 -2.961 1.00 85.88 201 VAL A O 1
ATOM 1542 N N . ARG A 1 202 ? -5.522 -16.628 -4.032 1.00 78.50 202 ARG A N 1
ATOM 1543 C CA . ARG A 1 202 ? -6.448 -15.870 -4.867 1.00 78.50 202 ARG A CA 1
ATOM 1544 C C . ARG A 1 202 ? -6.156 -16.172 -6.331 1.00 78.50 202 ARG A C 1
ATOM 1546 O O . ARG A 1 202 ? -4.978 -16.198 -6.689 1.00 78.50 202 ARG A O 1
ATOM 1553 N N . PRO A 1 203 ? -7.182 -16.359 -7.171 1.00 72.75 203 PRO A N 1
ATOM 1554 C CA . PRO A 1 203 ? -6.992 -16.393 -8.609 1.00 72.75 203 PRO A CA 1
ATOM 1555 C C . PRO A 1 203 ? -6.676 -14.982 -9.127 1.00 72.75 203 PRO A C 1
ATOM 1557 O O . PRO A 1 203 ? -7.370 -14.014 -8.824 1.00 72.75 203 PRO A O 1
ATOM 1560 N N . PHE A 1 204 ? -5.613 -14.874 -9.913 1.00 69.44 204 PHE A N 1
ATOM 1561 C CA . PHE A 1 204 ? -5.175 -13.690 -10.640 1.00 69.44 204 PHE A CA 1
ATOM 1562 C C . PHE A 1 204 ? -5.272 -13.999 -12.142 1.00 69.44 204 PHE A C 1
ATOM 1564 O O . PHE A 1 204 ? -4.349 -14.527 -12.754 1.00 69.44 204 PHE A O 1
ATOM 1571 N N . GLY A 1 205 ? -6.420 -13.705 -12.751 1.00 63.91 205 GLY A N 1
ATOM 1572 C CA . GLY A 1 205 ? -6.693 -14.090 -14.140 1.00 63.91 205 GLY A CA 1
ATOM 1573 C C . GLY A 1 205 ? -7.004 -15.583 -14.300 1.00 63.91 205 GLY A C 1
ATOM 1574 O O . GLY A 1 205 ? -7.216 -16.292 -13.319 1.00 63.91 205 GLY A O 1
ATOM 1575 N N . ALA A 1 206 ? -7.073 -16.055 -15.548 1.00 64.31 206 ALA A N 1
ATOM 1576 C CA . ALA A 1 206 ? -7.571 -17.399 -15.858 1.00 64.31 206 ALA A CA 1
ATOM 1577 C C . ALA A 1 206 ? -6.699 -18.529 -15.280 1.00 64.31 206 ALA A C 1
ATOM 1579 O O . ALA A 1 206 ? -7.232 -19.546 -14.850 1.00 64.31 206 ALA A O 1
ATOM 1580 N N . ASN A 1 207 ? -5.376 -18.332 -15.231 1.00 66.19 207 ASN A N 1
ATOM 1581 C CA . ASN A 1 207 ? -4.417 -19.413 -14.980 1.00 66.19 207 ASN A CA 1
ATOM 1582 C C . ASN A 1 207 ? -3.371 -19.091 -13.908 1.00 66.19 207 ASN A C 1
ATOM 1584 O O . ASN A 1 207 ? -2.407 -19.843 -13.762 1.00 66.19 207 ASN A O 1
ATOM 1588 N N . HIS A 1 208 ? -3.529 -18.000 -13.155 1.00 68.44 208 HIS A N 1
ATOM 1589 C CA . HIS A 1 208 ? -2.592 -17.684 -12.081 1.00 68.44 208 HIS A CA 1
ATOM 1590 C C . HIS A 1 208 ? -3.293 -17.672 -10.746 1.00 68.44 208 HIS A C 1
ATOM 1592 O O . HIS A 1 208 ? -4.424 -17.227 -10.605 1.00 68.44 208 HIS A O 1
ATOM 1598 N N . ASN A 1 209 ? -2.586 -18.179 -9.756 1.00 76.50 209 ASN A N 1
ATOM 1599 C CA . ASN A 1 209 ? -3.002 -18.196 -8.377 1.00 76.50 209 ASN A CA 1
ATOM 1600 C C . ASN A 1 209 ? -1.863 -17.572 -7.586 1.00 76.50 209 ASN A C 1
ATOM 1602 O O . ASN A 1 209 ? -0.700 -17.885 -7.824 1.00 76.50 209 ASN A O 1
ATOM 1606 N N . VAL A 1 210 ? -2.179 -16.676 -6.663 1.00 79.44 210 VAL A N 1
ATOM 1607 C CA . VAL A 1 210 ? -1.171 -16.030 -5.827 1.00 79.44 210 VAL A CA 1
ATOM 1608 C C . VAL A 1 210 ? -1.573 -16.222 -4.380 1.00 79.44 210 VAL A C 1
ATOM 1610 O O . VAL A 1 210 ? -2.709 -15.942 -3.990 1.00 79.44 210 VAL A O 1
ATOM 1613 N N . ALA A 1 211 ? -0.634 -16.710 -3.578 1.00 87.56 211 ALA A N 1
ATOM 1614 C CA . ALA A 1 211 ? -0.794 -16.749 -2.138 1.00 87.56 211 ALA A CA 1
ATOM 1615 C C . ALA A 1 211 ? -0.664 -15.328 -1.580 1.00 87.56 211 ALA A C 1
ATOM 1617 O O . ALA A 1 211 ? 0.341 -14.643 -1.788 1.00 87.56 211 ALA A O 1
ATOM 1618 N N . THR A 1 212 ? -1.691 -14.887 -0.864 1.00 89.12 212 THR A N 1
ATOM 1619 C CA . THR A 1 212 ? -1.787 -13.525 -0.341 1.00 89.12 212 THR A CA 1
ATOM 1620 C C . THR A 1 212 ? -2.146 -13.526 1.136 1.00 89.12 212 THR A C 1
ATOM 1622 O O . THR A 1 212 ? -2.983 -14.312 1.589 1.00 89.12 212 THR A O 1
ATOM 1625 N N . GLN A 1 213 ? -1.538 -12.598 1.864 1.00 92.88 213 GLN A N 1
ATOM 1626 C CA . GLN A 1 213 ? -1.843 -12.268 3.250 1.00 92.88 213 GLN A CA 1
ATOM 1627 C C . GLN A 1 213 ? -2.263 -10.804 3.285 1.00 92.88 213 GLN A C 1
ATOM 1629 O O . GLN A 1 213 ? -1.541 -9.957 2.771 1.00 92.88 213 GLN A O 1
ATOM 1634 N N . ILE A 1 214 ? -3.445 -10.495 3.808 1.00 93.81 214 ILE A N 1
ATOM 1635 C CA . ILE A 1 214 ? -4.008 -9.142 3.726 1.00 93.81 214 ILE A CA 1
ATOM 1636 C C . ILE A 1 214 ? -4.566 -8.749 5.085 1.00 93.81 214 ILE A C 1
ATOM 1638 O O . ILE A 1 214 ? -5.332 -9.508 5.677 1.00 93.81 214 ILE A O 1
ATOM 1642 N N . CYS A 1 215 ? -4.209 -7.553 5.539 1.00 96.19 215 CYS A N 1
ATOM 1643 C CA . CYS A 1 215 ? -4.845 -6.859 6.653 1.00 96.19 215 CYS A CA 1
ATOM 1644 C C . CYS A 1 215 ? -5.454 -5.574 6.107 1.00 96.19 215 CYS A C 1
ATOM 1646 O O . CYS A 1 215 ? -4.736 -4.811 5.464 1.00 96.19 215 CYS A O 1
ATOM 1648 N N . VAL A 1 216 ? -6.734 -5.298 6.341 1.00 94.69 216 VAL A N 1
ATOM 1649 C CA . VAL A 1 216 ? -7.348 -4.064 5.838 1.00 94.69 216 VAL A CA 1
ATOM 1650 C C . VAL A 1 216 ? -8.436 -3.541 6.769 1.00 94.69 216 VAL A C 1
ATOM 1652 O O . VAL A 1 216 ? -9.294 -4.281 7.239 1.00 94.69 216 VAL A O 1
ATOM 1655 N N . LEU A 1 217 ? -8.394 -2.239 7.023 1.00 94.44 217 LEU A N 1
ATOM 1656 C CA . LEU A 1 217 ? -9.505 -1.425 7.487 1.00 94.44 217 LEU A CA 1
ATOM 1657 C C . LEU A 1 217 ? -10.193 -0.850 6.247 1.00 94.44 217 LEU A C 1
ATOM 1659 O O . LEU A 1 217 ? -9.559 -0.144 5.464 1.00 94.44 217 LEU A O 1
ATOM 1663 N N . SER A 1 218 ? -11.481 -1.129 6.078 1.00 91.25 218 SER A N 1
ATOM 1664 C CA . SER A 1 218 ? -12.266 -0.645 4.943 1.00 91.25 218 SER A CA 1
ATOM 1665 C C . SER A 1 218 ? -13.554 0.023 5.392 1.00 91.25 218 SER A C 1
ATOM 1667 O O . SER A 1 218 ? -14.249 -0.497 6.264 1.00 91.25 218 SER A O 1
ATOM 1669 N N . GLY A 1 219 ? -13.878 1.166 4.796 1.00 86.94 219 GLY A N 1
ATOM 1670 C CA . GLY A 1 219 ? -15.076 1.944 5.077 1.00 86.94 219 GLY A CA 1
ATOM 1671 C C . GLY A 1 219 ? -15.872 2.267 3.822 1.00 86.94 219 GLY A C 1
ATOM 1672 O O . GLY A 1 219 ? -15.331 2.396 2.728 1.00 86.94 219 GLY A O 1
ATOM 1673 N N . SER A 1 220 ? -17.182 2.426 3.996 1.00 74.94 220 SER A N 1
ATOM 1674 C CA . SER A 1 220 ? -18.108 2.783 2.914 1.00 74.94 220 SER A CA 1
ATOM 1675 C C . SER A 1 220 ? -18.304 4.295 2.740 1.00 74.94 220 SER A C 1
ATOM 1677 O O . SER A 1 220 ? -18.911 4.717 1.756 1.00 74.94 220 SER A O 1
ATOM 1679 N N . GLN A 1 221 ? -17.836 5.117 3.689 1.00 69.12 221 GLN A N 1
ATOM 1680 C CA . GLN A 1 221 ? -18.098 6.558 3.724 1.00 69.12 221 GLN A CA 1
ATOM 1681 C C . GLN A 1 221 ? -16.869 7.381 4.114 1.00 69.12 221 GLN A C 1
ATOM 1683 O O . GLN A 1 221 ? -16.076 6.992 4.964 1.00 69.12 221 GLN A O 1
ATOM 1688 N N . ASN A 1 222 ? -16.784 8.588 3.555 1.00 68.62 222 ASN A N 1
ATOM 1689 C CA . ASN A 1 222 ? -15.600 9.450 3.605 1.00 68.62 222 ASN A CA 1
ATOM 1690 C C . ASN A 1 222 ? -15.653 10.499 4.722 1.00 68.62 222 ASN A C 1
ATOM 1692 O O . ASN A 1 222 ? -15.079 11.567 4.567 1.00 68.62 222 ASN A O 1
ATOM 1696 N N . ASN A 1 223 ? -16.372 10.242 5.816 1.00 82.00 223 ASN A N 1
ATOM 1697 C CA . ASN A 1 223 ? -16.697 11.281 6.803 1.00 82.00 223 ASN A CA 1
ATOM 1698 C C . ASN A 1 223 ? -16.079 11.046 8.186 1.00 82.00 223 ASN A C 1
ATOM 1700 O O . ASN A 1 223 ? -16.388 11.783 9.123 1.00 82.00 223 ASN A O 1
ATOM 1704 N N . VAL A 1 224 ? -15.241 10.018 8.333 1.00 88.12 224 VAL A N 1
ATOM 1705 C CA . VAL A 1 224 ? -14.562 9.721 9.596 1.00 88.12 224 VAL A CA 1
ATOM 1706 C C . VAL A 1 224 ? -13.145 10.277 9.554 1.00 88.12 224 VAL A C 1
ATOM 1708 O O . VAL A 1 224 ? -12.389 10.045 8.608 1.00 88.12 224 VAL A O 1
ATOM 1711 N N . ASN A 1 225 ? -12.808 11.023 10.604 1.00 92.00 225 ASN A N 1
ATOM 1712 C CA . ASN A 1 225 ? -11.453 11.472 10.871 1.00 92.00 225 ASN A CA 1
ATOM 1713 C C . ASN A 1 225 ? -10.827 10.518 11.885 1.00 92.00 225 ASN A C 1
ATOM 1715 O O . ASN A 1 225 ? -11.373 10.308 12.971 1.00 92.00 225 ASN A O 1
ATOM 1719 N N . PHE A 1 226 ? -9.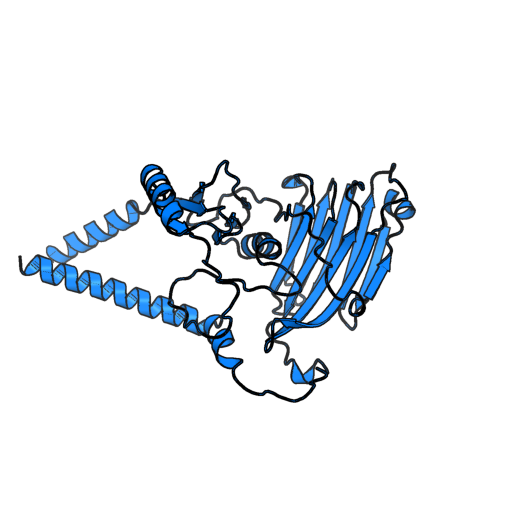684 9.965 11.518 1.00 94.06 226 PHE A N 1
ATOM 1720 C CA . PHE A 1 226 ? -8.872 9.104 12.354 1.00 94.06 226 PHE A CA 1
ATOM 1721 C C . PHE A 1 226 ? -7.764 9.942 12.981 1.00 94.06 226 PHE A C 1
ATOM 1723 O O . PHE A 1 226 ? -7.006 10.605 12.276 1.00 94.06 226 PHE A O 1
ATOM 1730 N N . GLU A 1 227 ? -7.677 9.927 14.305 1.00 95.81 227 GLU A N 1
ATOM 1731 C CA . GLU A 1 227 ? -6.540 10.505 15.021 1.00 95.81 227 GLU A CA 1
ATOM 1732 C C . GLU A 1 227 ? -5.319 9.602 14.843 1.00 95.81 227 GLU A C 1
ATOM 1734 O O . GLU A 1 227 ? -4.231 10.097 14.551 1.00 95.81 227 GLU A O 1
ATOM 1739 N N . ARG A 1 228 ? -5.521 8.279 14.903 1.00 97.12 228 ARG A N 1
ATOM 1740 C CA . ARG A 1 228 ? -4.476 7.289 14.646 1.00 97.12 228 ARG A CA 1
ATOM 1741 C C . ARG A 1 228 ? -5.050 5.977 14.117 1.00 97.12 228 ARG A C 1
ATOM 1743 O O . ARG A 1 228 ? -6.060 5.482 14.604 1.00 97.12 228 ARG A O 1
ATOM 1750 N N . ILE A 1 229 ? -4.375 5.387 13.140 1.00 97.69 229 ILE A N 1
ATOM 1751 C CA . ILE A 1 229 ? -4.608 4.025 12.656 1.00 97.69 229 ILE A CA 1
ATOM 1752 C C . ILE A 1 229 ? -3.261 3.315 12.674 1.00 97.69 229 ILE A C 1
ATOM 1754 O O . ILE A 1 229 ? -2.279 3.858 12.174 1.00 97.69 229 ILE A O 1
ATOM 1758 N N . SER A 1 230 ? -3.197 2.120 13.244 1.00 98.38 230 SER A N 1
ATOM 1759 C CA . SER A 1 230 ? -2.008 1.274 13.203 1.00 98.38 230 SER A CA 1
ATOM 1760 C C . SER A 1 230 ? -2.423 -0.167 12.931 1.00 98.38 230 SER A C 1
ATOM 1762 O O . SER A 1 230 ? -3.381 -0.668 13.520 1.00 98.38 230 SER A O 1
ATOM 1764 N N . ILE A 1 231 ? -1.749 -0.803 11.978 1.00 98.50 231 ILE A N 1
ATOM 1765 C CA . ILE A 1 231 ? -1.927 -2.211 11.637 1.00 98.50 231 ILE A CA 1
ATOM 1766 C C . ILE A 1 231 ? -0.568 -2.878 11.771 1.00 98.50 231 ILE A C 1
ATOM 1768 O O . ILE A 1 231 ? 0.370 -2.511 11.061 1.00 98.50 231 ILE A O 1
ATOM 1772 N N . THR A 1 232 ? -0.484 -3.881 12.635 1.00 98.31 232 THR A N 1
ATOM 1773 C CA . THR A 1 232 ? 0.708 -4.713 12.798 1.00 98.31 232 THR A CA 1
ATOM 1774 C C . THR A 1 232 ? 0.370 -6.159 12.473 1.00 98.31 232 THR A C 1
ATOM 1776 O O . THR A 1 232 ? -0.670 -6.675 12.879 1.00 98.31 232 THR A O 1
ATOM 1779 N N . ALA A 1 233 ? 1.228 -6.828 11.709 1.00 97.50 233 ALA A N 1
ATOM 1780 C CA . ALA A 1 233 ? 1.048 -8.239 11.397 1.00 97.50 233 ALA A CA 1
ATOM 1781 C C . ALA A 1 233 ? 2.375 -8.955 11.156 1.00 97.50 233 ALA A C 1
ATOM 1783 O O . ALA A 1 233 ? 3.356 -8.378 10.685 1.00 97.50 233 ALA A O 1
ATOM 1784 N N . ASN A 1 234 ? 2.366 -10.256 11.438 1.00 95.69 234 ASN A N 1
ATOM 1785 C CA . ASN A 1 234 ? 3.494 -11.148 11.208 1.00 95.69 234 ASN A CA 1
ATOM 1786 C C . ASN A 1 234 ? 3.298 -11.900 9.894 1.00 95.69 234 ASN A C 1
ATOM 1788 O O . ASN A 1 234 ? 2.541 -12.870 9.815 1.00 95.69 234 ASN A O 1
ATOM 1792 N N . PHE A 1 235 ? 3.985 -11.438 8.858 1.00 92.94 235 PHE A N 1
ATOM 1793 C CA . PHE A 1 235 ? 3.944 -12.036 7.536 1.00 92.94 235 PHE A CA 1
ATOM 1794 C C . PHE A 1 235 ? 4.882 -13.238 7.431 1.00 92.94 235 PHE A C 1
ATOM 1796 O O . PHE A 1 235 ? 5.892 -13.367 8.132 1.00 92.94 235 PHE A O 1
ATOM 1803 N N . THR A 1 236 ? 4.542 -14.140 6.511 1.00 88.81 236 THR A N 1
ATOM 1804 C CA . THR A 1 236 ? 5.377 -15.307 6.214 1.00 88.81 236 THR A CA 1
ATOM 1805 C C . THR A 1 236 ? 6.724 -14.853 5.652 1.00 88.81 236 THR A C 1
ATOM 1807 O O . THR A 1 236 ? 6.796 -13.870 4.910 1.00 88.81 236 THR A O 1
ATOM 1810 N N . LYS A 1 237 ? 7.801 -15.579 5.976 1.00 79.06 237 LYS A N 1
ATOM 1811 C CA . LYS A 1 237 ? 9.135 -15.326 5.410 1.00 79.06 237 LYS A CA 1
ATOM 1812 C C . LYS A 1 237 ? 9.064 -15.278 3.882 1.00 79.06 237 LYS A C 1
ATOM 1814 O O . LYS A 1 237 ? 8.327 -16.058 3.291 1.00 79.06 237 LYS A O 1
ATOM 1819 N N . GLN A 1 238 ? 9.860 -14.397 3.272 1.00 74.94 238 GLN A N 1
ATOM 1820 C CA . GLN A 1 238 ? 9.952 -14.224 1.810 1.00 74.94 238 GLN A CA 1
ATOM 1821 C C . GLN A 1 238 ? 8.665 -13.713 1.142 1.00 74.94 238 GLN A C 1
ATOM 1823 O O . GLN A 1 238 ? 8.530 -13.790 -0.077 1.00 74.94 238 GLN A O 1
ATOM 1828 N N . SER A 1 239 ? 7.724 -13.167 1.914 1.00 81.75 239 SER A N 1
ATOM 1829 C CA . SER A 1 239 ? 6.658 -12.365 1.325 1.00 81.75 239 SER A CA 1
ATOM 1830 C C . SER A 1 239 ? 7.149 -10.946 1.030 1.00 81.75 239 SER A C 1
ATOM 1832 O O . SER A 1 239 ? 8.041 -10.430 1.707 1.00 81.75 239 SER A O 1
ATOM 1834 N N . SER A 1 240 ? 6.568 -10.320 0.012 1.00 87.94 240 SER A N 1
ATOM 1835 C CA . SER A 1 240 ? 6.729 -8.895 -0.283 1.00 87.94 240 SER A CA 1
ATOM 1836 C C . SER A 1 240 ? 5.503 -8.153 0.233 1.00 87.94 240 SER A C 1
ATOM 1838 O O . SER A 1 240 ? 4.383 -8.574 -0.064 1.00 87.94 240 SER A O 1
ATOM 1840 N N . GLN A 1 241 ? 5.696 -7.079 1.003 1.00 93.38 241 GLN A N 1
ATOM 1841 C CA . GLN A 1 241 ? 4.602 -6.336 1.636 1.00 93.38 241 GLN A CA 1
ATOM 1842 C C . GLN A 1 241 ? 4.470 -4.924 1.076 1.00 93.38 241 GLN A C 1
ATOM 1844 O O . GLN A 1 241 ? 5.453 -4.222 0.835 1.00 93.38 241 GLN A O 1
ATOM 1849 N N . TYR A 1 242 ? 3.226 -4.505 0.896 1.00 92.38 242 TYR A N 1
ATOM 1850 C CA . TYR A 1 242 ? 2.868 -3.264 0.233 1.00 92.38 242 TYR A CA 1
ATOM 1851 C C . TYR A 1 242 ? 1.793 -2.537 1.049 1.00 92.38 242 TYR A C 1
ATOM 1853 O O . TYR A 1 242 ? 0.760 -3.140 1.360 1.00 92.38 242 TYR A O 1
ATOM 1861 N N . PRO A 1 243 ? 2.005 -1.260 1.408 1.00 95.00 243 PRO A N 1
ATOM 1862 C CA . PRO A 1 243 ? 1.017 -0.478 2.138 1.00 95.00 243 PRO A CA 1
ATOM 1863 C C . PRO A 1 243 ? -0.099 -0.019 1.200 1.00 95.00 243 PRO A C 1
ATOM 1865 O O . PRO A 1 243 ? 0.166 0.572 0.161 1.00 95.00 243 PRO A O 1
ATOM 1868 N N . ILE A 1 244 ? -1.351 -0.236 1.569 1.00 91.44 244 ILE A N 1
ATOM 1869 C CA . ILE A 1 244 ? -2.533 0.247 0.858 1.00 91.44 244 ILE A CA 1
ATOM 1870 C C . ILE A 1 244 ? -3.061 1.459 1.611 1.00 91.44 244 ILE A C 1
ATOM 1872 O O . ILE A 1 244 ? -3.469 1.340 2.767 1.00 91.44 244 ILE A O 1
ATOM 1876 N N . VAL A 1 245 ? -3.093 2.613 0.946 1.00 92.38 245 VAL A N 1
ATOM 1877 C CA . VAL A 1 245 ? -3.725 3.819 1.481 1.00 92.38 245 VAL A CA 1
ATOM 1878 C C . VAL A 1 245 ? -4.624 4.426 0.421 1.00 92.38 245 VAL A C 1
ATOM 1880 O O . VAL A 1 245 ? -4.167 4.915 -0.609 1.00 92.38 245 VAL A O 1
ATOM 1883 N N . GLN A 1 246 ? -5.921 4.427 0.691 1.00 89.69 246 GLN A N 1
ATOM 1884 C CA . GLN A 1 246 ? -6.922 5.023 -0.173 1.00 89.69 246 GLN A CA 1
ATOM 1885 C C . GLN A 1 246 ? -7.707 6.070 0.608 1.00 89.69 246 GLN A C 1
ATOM 1887 O O . GLN A 1 246 ? -8.360 5.764 1.608 1.00 89.69 246 GLN A O 1
ATOM 1892 N N . SER A 1 247 ? -7.654 7.312 0.137 1.00 89.06 247 SER A N 1
ATOM 1893 C CA . SER A 1 247 ? -8.359 8.441 0.737 1.00 89.06 247 SER A CA 1
ATOM 1894 C C . SER A 1 247 ? -8.787 9.436 -0.333 1.00 89.06 247 SER A C 1
ATOM 1896 O O . SER A 1 247 ? -8.147 9.578 -1.372 1.00 89.06 247 SER A O 1
ATOM 1898 N N . THR A 1 248 ? -9.880 10.146 -0.061 1.00 85.75 248 THR A N 1
ATOM 1899 C CA . THR A 1 248 ? -10.316 11.276 -0.897 1.00 85.75 248 THR A CA 1
ATOM 1900 C C . THR A 1 248 ? -9.691 12.607 -0.484 1.00 85.75 248 THR A C 1
ATOM 1902 O O . THR A 1 248 ? -9.861 13.605 -1.183 1.00 85.75 248 THR A O 1
ATOM 1905 N N . ALA A 1 249 ? -8.971 12.641 0.639 1.00 86.38 249 ALA A N 1
ATOM 1906 C CA . ALA A 1 249 ? -8.236 13.804 1.109 1.00 86.38 249 ALA A CA 1
ATOM 1907 C C . ALA A 1 249 ? -6.727 13.609 0.912 1.00 86.38 249 ALA A C 1
ATOM 1909 O O . ALA A 1 249 ? -6.209 12.497 1.001 1.00 86.38 249 ALA A O 1
ATOM 1910 N N . ALA A 1 250 ? -6.009 14.711 0.689 1.00 85.94 250 ALA A N 1
ATOM 1911 C CA . ALA A 1 250 ? -4.553 14.698 0.756 1.00 85.94 250 ALA A CA 1
ATOM 1912 C C . ALA A 1 250 ? -4.104 14.372 2.190 1.00 85.94 250 ALA A C 1
ATOM 1914 O O . ALA A 1 250 ? -4.629 14.937 3.154 1.00 85.94 250 ALA A O 1
ATOM 1915 N N . LEU A 1 251 ? -3.133 13.468 2.319 1.00 88.06 251 LEU A N 1
ATOM 1916 C CA . LEU A 1 251 ? -2.570 13.037 3.597 1.00 88.06 251 LEU A CA 1
ATOM 1917 C C . LEU A 1 251 ? -1.172 13.631 3.779 1.00 88.06 251 LEU A C 1
ATOM 1919 O O . LEU A 1 251 ? -0.424 13.772 2.812 1.00 88.06 251 LEU A O 1
ATOM 1923 N N . SER A 1 252 ? -0.832 13.992 5.016 1.00 86.56 252 SER A N 1
ATOM 1924 C CA . SER A 1 252 ? 0.506 14.491 5.341 1.00 86.56 252 SER A CA 1
ATOM 1925 C C . SER A 1 252 ? 1.508 13.340 5.353 1.00 86.56 252 SER A C 1
ATOM 1927 O O . SER A 1 252 ? 1.247 12.304 5.960 1.00 86.56 252 SER A O 1
ATOM 1929 N N . THR A 1 253 ? 2.672 13.543 4.734 1.00 83.56 253 THR A N 1
ATOM 1930 C CA . THR A 1 253 ? 3.796 12.600 4.792 1.00 83.56 253 THR A CA 1
ATOM 1931 C C . THR A 1 253 ? 4.215 12.289 6.223 1.00 83.56 253 THR A C 1
ATOM 1933 O O . THR A 1 253 ? 4.468 11.135 6.543 1.00 83.56 253 THR A O 1
ATOM 1936 N N . GLU A 1 254 ? 4.319 13.312 7.074 1.00 85.56 254 GLU A N 1
ATOM 1937 C CA . GLU A 1 254 ? 4.870 13.179 8.434 1.00 85.56 254 GLU A CA 1
ATOM 1938 C C . GLU A 1 254 ? 4.007 12.284 9.328 1.00 85.56 254 GLU A C 1
ATOM 1940 O O . GLU A 1 254 ? 4.480 11.748 10.323 1.00 85.56 254 GLU A O 1
ATOM 1945 N N . ALA A 1 255 ? 2.745 12.114 8.947 1.00 88.62 255 ALA A N 1
ATOM 1946 C CA . ALA A 1 255 ? 1.771 11.294 9.638 1.00 88.62 255 ALA A CA 1
ATOM 1947 C C . ALA A 1 255 ? 1.803 9.819 9.212 1.00 88.62 255 ALA A C 1
ATOM 1949 O O . ALA A 1 255 ? 1.076 9.025 9.795 1.00 88.62 255 ALA A O 1
ATOM 1950 N N . PHE A 1 256 ? 2.568 9.446 8.185 1.00 94.81 256 PHE A N 1
ATOM 1951 C CA . PHE A 1 256 ? 2.557 8.100 7.618 1.00 94.81 256 PHE A CA 1
ATOM 1952 C C . PHE A 1 256 ? 3.869 7.372 7.886 1.00 94.81 256 PHE A C 1
ATOM 1954 O O . PHE A 1 256 ? 4.948 7.881 7.583 1.00 94.81 256 PHE A O 1
ATOM 1961 N N . ASN A 1 257 ? 3.768 6.139 8.374 1.00 95.75 257 ASN A N 1
ATOM 1962 C CA . ASN A 1 257 ? 4.918 5.277 8.589 1.00 95.75 257 ASN A CA 1
ATOM 1963 C C . ASN A 1 257 ? 4.627 3.856 8.096 1.00 95.75 257 ASN A C 1
ATOM 1965 O O . ASN A 1 257 ? 3.578 3.287 8.388 1.00 95.75 257 ASN A O 1
ATOM 1969 N N . PHE A 1 258 ? 5.575 3.273 7.368 1.00 96.00 258 PHE A N 1
ATOM 1970 C CA . PHE A 1 258 ? 5.528 1.878 6.944 1.00 96.00 258 PHE A CA 1
ATOM 1971 C C . PHE A 1 258 ? 6.882 1.236 7.217 1.00 96.00 258 PHE A C 1
ATOM 1973 O O . PHE A 1 258 ? 7.886 1.581 6.590 1.00 96.00 258 PHE A O 1
ATOM 1980 N N . GLU A 1 259 ? 6.905 0.305 8.164 1.00 95.62 259 GLU A N 1
ATOM 1981 C CA . GLU A 1 259 ? 8.121 -0.330 8.651 1.00 95.62 259 GLU A CA 1
ATOM 1982 C C . GLU A 1 259 ? 8.034 -1.850 8.488 1.00 95.62 259 GLU A C 1
ATOM 1984 O O . GLU A 1 259 ? 7.043 -2.477 8.863 1.00 95.62 259 GLU A O 1
ATOM 1989 N N . VAL A 1 260 ? 9.098 -2.446 7.947 1.00 93.94 260 VAL A N 1
ATOM 1990 C CA . VAL A 1 260 ? 9.251 -3.897 7.790 1.00 93.94 260 VAL A CA 1
ATOM 1991 C C . VAL A 1 260 ? 10.472 -4.338 8.594 1.00 93.94 260 VAL A C 1
ATOM 1993 O O . VAL A 1 260 ? 11.603 -3.978 8.265 1.00 93.94 260 VAL A O 1
ATOM 1996 N N . LYS A 1 261 ? 10.256 -5.128 9.649 1.00 94.19 261 LYS A N 1
ATOM 1997 C CA . LYS A 1 261 ? 11.306 -5.678 10.517 1.00 94.19 261 LYS A CA 1
ATOM 1998 C C . LYS A 1 261 ? 11.509 -7.156 10.225 1.00 94.19 261 LYS A C 1
ATOM 2000 O O . LYS A 1 261 ? 10.589 -7.959 10.339 1.00 94.19 261 LYS A O 1
ATOM 2005 N N . ASN A 1 262 ? 12.747 -7.532 9.912 1.00 88.06 262 ASN A N 1
ATOM 2006 C CA . ASN A 1 262 ? 13.127 -8.917 9.635 1.00 88.06 262 ASN A CA 1
ATOM 2007 C C . ASN A 1 262 ? 13.969 -9.491 10.782 1.00 88.06 262 ASN A C 1
ATOM 2009 O O . ASN A 1 262 ? 15.191 -9.564 10.693 1.00 88.06 262 ASN A O 1
ATOM 2013 N N . ASN A 1 263 ? 13.305 -9.944 11.849 1.00 81.12 263 ASN A N 1
ATOM 2014 C CA . ASN A 1 263 ? 13.949 -10.531 13.035 1.00 81.12 263 ASN A CA 1
ATOM 2015 C C . ASN A 1 263 ? 13.691 -12.046 13.128 1.00 81.12 263 ASN A C 1
ATOM 2017 O O . ASN A 1 263 ? 13.332 -12.578 14.174 1.00 81.12 263 ASN A O 1
ATOM 2021 N N . GLY A 1 264 ? 13.800 -12.755 12.000 1.00 77.25 264 GLY A N 1
ATOM 2022 C CA . GLY A 1 264 ? 13.441 -14.176 11.894 1.00 77.25 264 GLY A CA 1
ATOM 2023 C C . GLY A 1 264 ? 11.942 -14.439 11.700 1.00 77.25 264 GLY A C 1
ATOM 2024 O O . GLY A 1 264 ? 11.581 -15.528 11.262 1.00 77.25 264 GLY A O 1
ATOM 2025 N N . VAL A 1 265 ? 11.096 -13.439 11.932 1.00 81.56 265 VAL A N 1
ATOM 2026 C CA . VAL A 1 265 ? 9.729 -13.289 11.414 1.00 81.56 265 VAL A CA 1
ATOM 2027 C C . VAL A 1 265 ? 9.678 -11.917 10.739 1.00 81.56 265 VAL A C 1
ATOM 2029 O O . VAL A 1 265 ? 10.395 -11.009 11.171 1.00 81.56 265 VAL A O 1
ATOM 2032 N N . THR A 1 266 ? 8.908 -11.786 9.658 1.00 90.56 266 THR A N 1
ATOM 2033 C CA . THR A 1 266 ? 8.716 -10.502 8.976 1.00 90.56 266 THR A CA 1
ATOM 2034 C C . THR A 1 266 ? 7.539 -9.787 9.628 1.00 90.56 266 THR A C 1
ATOM 2036 O O . THR A 1 266 ? 6.385 -10.022 9.277 1.00 90.56 266 THR A O 1
ATOM 2039 N N . GLU A 1 267 ? 7.837 -8.970 10.633 1.00 95.69 267 GLU A N 1
ATOM 2040 C CA . GLU A 1 267 ? 6.856 -8.111 11.296 1.00 95.69 267 GLU A CA 1
ATOM 2041 C C . GLU A 1 267 ? 6.707 -6.831 10.477 1.00 95.69 267 GLU A C 1
ATOM 2043 O O . GLU A 1 267 ? 7.698 -6.178 10.142 1.00 95.69 267 GLU A O 1
ATOM 2048 N N . VAL A 1 268 ? 5.472 -6.481 10.132 1.00 97.06 268 VAL A N 1
ATOM 2049 C CA . VAL A 1 268 ? 5.172 -5.275 9.364 1.00 97.06 268 VAL A CA 1
ATOM 2050 C C . VAL A 1 268 ? 4.207 -4.414 10.141 1.00 97.06 268 VAL A C 1
ATOM 2052 O O . VAL A 1 268 ? 3.167 -4.899 10.585 1.00 97.06 268 VAL A O 1
ATOM 2055 N N . THR A 1 269 ? 4.554 -3.138 10.255 1.00 97.88 269 THR A N 1
ATOM 2056 C CA . THR A 1 269 ? 3.751 -2.126 10.929 1.00 97.88 269 THR A CA 1
ATOM 2057 C C . THR A 1 269 ? 3.463 -0.990 9.961 1.00 97.88 269 THR A C 1
ATOM 2059 O O . THR A 1 269 ? 4.368 -0.424 9.347 1.00 97.88 269 THR A O 1
ATOM 2062 N N . LEU A 1 270 ? 2.183 -0.667 9.825 1.00 98.06 270 LEU A N 1
ATOM 2063 C CA . LEU A 1 270 ? 1.674 0.424 9.013 1.00 98.06 270 LEU A CA 1
ATOM 2064 C C . LEU A 1 270 ? 0.910 1.385 9.917 1.00 98.06 270 LEU A C 1
ATOM 2066 O O . LEU A 1 270 ? -0.083 0.990 10.523 1.00 98.06 270 LEU A O 1
ATOM 2070 N N . GLU A 1 271 ? 1.341 2.640 9.975 1.00 97.62 271 GLU A N 1
ATOM 2071 C CA . GLU A 1 271 ? 0.745 3.662 10.831 1.00 97.62 271 GLU A CA 1
ATOM 2072 C C . GLU A 1 271 ? 0.356 4.907 10.040 1.00 97.62 271 GLU A C 1
ATOM 2074 O O . GLU A 1 271 ? 1.034 5.318 9.094 1.00 97.62 271 GLU A O 1
ATOM 2079 N N . LEU A 1 272 ? -0.755 5.509 10.453 1.00 96.94 272 LEU A N 1
ATOM 2080 C CA . LEU A 1 272 ? -1.243 6.780 9.949 1.00 96.94 272 LEU A CA 1
ATOM 2081 C C . LEU A 1 272 ? -1.810 7.616 11.095 1.00 96.94 272 LEU A C 1
ATOM 2083 O O . LEU A 1 272 ? -2.738 7.188 11.777 1.00 96.94 272 LEU A O 1
ATOM 2087 N N . GLU A 1 273 ? -1.309 8.831 11.260 1.00 96.25 273 GLU A N 1
ATOM 2088 C CA . GLU A 1 273 ? -1.833 9.827 12.193 1.00 96.25 273 GLU A CA 1
ATOM 2089 C C . GLU A 1 273 ? -2.672 10.882 11.460 1.00 96.25 273 GLU A C 1
ATOM 2091 O O . GLU A 1 273 ? -2.413 11.231 10.310 1.00 96.25 273 GLU A O 1
ATOM 2096 N N . ASN A 1 274 ? -3.695 11.428 12.116 1.00 94.12 274 ASN A N 1
ATOM 2097 C CA . ASN A 1 274 ? -4.534 12.504 11.573 1.00 94.12 274 ASN A CA 1
ATOM 2098 C C . ASN A 1 274 ? -5.117 12.211 10.167 1.00 94.12 274 ASN A C 1
ATOM 2100 O O . ASN A 1 274 ? -5.262 13.113 9.331 1.00 94.12 274 ASN A O 1
ATOM 2104 N N . GLY A 1 275 ? -5.451 10.947 9.893 1.00 92.00 275 GLY A N 1
ATOM 2105 C CA . GLY A 1 275 ? -6.009 10.490 8.625 1.00 92.00 275 GLY A CA 1
ATOM 2106 C C . GLY A 1 275 ? -7.434 10.996 8.407 1.00 92.00 275 GLY A C 1
ATOM 2107 O O . GLY A 1 275 ? -8.321 10.776 9.228 1.00 92.00 275 GLY A O 1
ATOM 2108 N N . LYS A 1 276 ? -7.691 11.651 7.274 1.00 91.12 276 LYS A N 1
ATOM 2109 C CA . LYS A 1 276 ? -9.030 12.146 6.912 1.00 91.12 276 LYS A CA 1
ATOM 2110 C C . LYS A 1 276 ? -9.575 11.376 5.727 1.00 91.12 276 LYS A C 1
ATOM 2112 O O . LYS A 1 276 ? -8.825 11.074 4.801 1.00 91.12 276 LYS A O 1
ATOM 2117 N N . ASN A 1 277 ? -10.878 11.110 5.742 1.00 89.06 277 ASN A N 1
ATOM 2118 C CA . ASN A 1 277 ? -11.622 10.518 4.630 1.00 89.06 277 ASN A CA 1
ATOM 2119 C C . ASN A 1 277 ? -11.012 9.204 4.102 1.00 89.06 277 ASN A C 1
ATOM 2121 O O . ASN A 1 277 ? -10.966 8.973 2.889 1.00 89.06 277 ASN A O 1
ATOM 2125 N N . ILE A 1 278 ? -10.501 8.377 5.015 1.00 91.06 278 ILE A N 1
ATOM 2126 C CA . ILE A 1 278 ? -9.861 7.103 4.686 1.00 91.06 278 ILE A CA 1
ATOM 2127 C C . ILE A 1 278 ? -10.933 6.103 4.251 1.00 91.06 278 ILE A C 1
ATOM 2129 O O . ILE A 1 278 ? -11.861 5.826 5.010 1.00 91.06 278 ILE A O 1
ATOM 2133 N N . MET A 1 279 ? -10.794 5.564 3.041 1.00 89.94 279 MET A N 1
ATOM 2134 C CA . MET A 1 279 ? -11.665 4.516 2.501 1.00 89.94 279 MET A CA 1
ATOM 2135 C C . MET A 1 279 ? -11.077 3.137 2.765 1.00 89.94 279 MET A C 1
ATOM 2137 O O . MET A 1 279 ? -11.766 2.269 3.288 1.00 89.94 279 MET A O 1
ATOM 2141 N N . ASN A 1 280 ? -9.797 2.942 2.442 1.00 91.00 280 ASN A N 1
ATOM 2142 C CA . ASN A 1 280 ? -9.093 1.685 2.672 1.00 91.00 280 ASN A CA 1
ATOM 2143 C C . ASN A 1 280 ? -7.704 1.968 3.235 1.00 91.00 280 ASN A C 1
ATOM 2145 O O . ASN A 1 280 ? -6.991 2.845 2.746 1.00 91.00 280 ASN A O 1
ATOM 2149 N N . PHE A 1 281 ? -7.330 1.225 4.266 1.00 94.00 281 PHE A N 1
ATOM 2150 C CA . PHE A 1 281 ? -6.026 1.315 4.903 1.00 94.00 281 PHE A CA 1
ATOM 2151 C C . PHE A 1 281 ? -5.576 -0.081 5.301 1.00 94.00 281 PHE A C 1
ATOM 2153 O O . PHE A 1 281 ? -6.274 -0.757 6.052 1.00 94.00 281 PHE A O 1
ATOM 2160 N N . GLY A 1 282 ? -4.457 -0.556 4.772 1.00 95.56 282 GLY A N 1
ATOM 2161 C CA . GLY A 1 282 ? -4.115 -1.962 4.922 1.00 95.56 282 GLY A CA 1
ATOM 2162 C C . GLY A 1 282 ? -2.725 -2.331 4.454 1.00 95.56 282 GLY A C 1
ATOM 2163 O O . GLY A 1 282 ? -2.007 -1.523 3.882 1.00 95.56 282 GLY A O 1
ATOM 2164 N N . ILE A 1 283 ? -2.357 -3.583 4.677 1.00 95.88 283 ILE A N 1
ATOM 2165 C CA . ILE A 1 283 ? -1.105 -4.168 4.218 1.00 95.88 283 ILE A CA 1
ATOM 2166 C C . ILE A 1 283 ? -1.459 -5.347 3.320 1.00 95.88 283 ILE A C 1
ATOM 2168 O O . ILE A 1 283 ? -2.183 -6.256 3.733 1.00 95.88 283 ILE A O 1
ATOM 2172 N N . PHE A 1 284 ? -0.927 -5.339 2.103 1.00 92.81 284 PHE A N 1
ATOM 2173 C CA . PHE A 1 284 ? -0.998 -6.458 1.174 1.00 92.81 284 PHE A CA 1
ATOM 2174 C C . PHE A 1 284 ? 0.344 -7.177 1.125 1.00 92.81 284 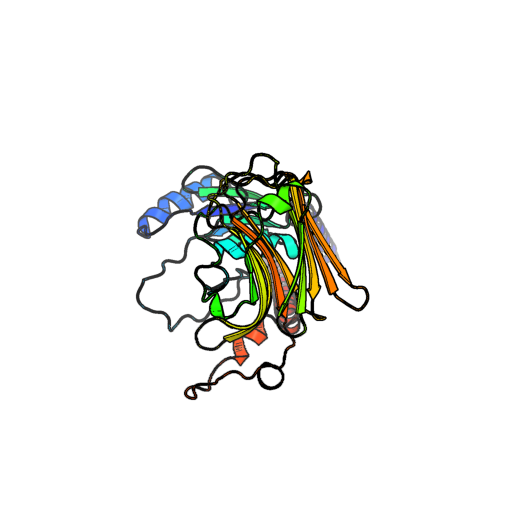PHE A C 1
ATOM 2176 O O . PHE A 1 284 ? 1.362 -6.583 0.781 1.00 92.81 284 PHE A O 1
ATOM 2183 N N . GLY A 1 285 ? 0.343 -8.462 1.452 1.00 91.62 285 GLY A N 1
ATOM 2184 C CA . GLY A 1 285 ? 1.492 -9.349 1.360 1.00 91.62 285 GLY A CA 1
ATOM 2185 C C . GLY A 1 285 ? 1.314 -10.363 0.238 1.00 91.62 285 GLY A C 1
ATOM 2186 O O . GLY A 1 285 ? 0.357 -11.137 0.255 1.00 91.62 285 GLY A O 1
ATOM 2187 N N . LYS A 1 286 ? 2.260 -10.409 -0.701 1.00 87.81 286 LYS A N 1
ATOM 2188 C CA . LYS A 1 286 ? 2.388 -11.486 -1.692 1.00 87.81 286 LYS A CA 1
ATOM 2189 C C . LYS A 1 286 ? 3.397 -12.505 -1.184 1.00 87.81 286 LYS A C 1
ATOM 2191 O O . LYS A 1 286 ? 4.535 -12.135 -0.913 1.00 87.81 286 LYS A O 1
ATOM 2196 N N . ASN A 1 287 ? 3.015 -13.774 -1.088 1.00 82.69 287 ASN A N 1
ATOM 2197 C CA . ASN A 1 287 ? 3.945 -14.850 -0.760 1.00 82.69 287 ASN A CA 1
ATOM 2198 C C . ASN A 1 287 ? 4.357 -15.589 -2.042 1.00 82.69 287 ASN A C 1
ATOM 2200 O O . ASN A 1 287 ? 3.520 -16.214 -2.688 1.00 82.69 287 ASN A O 1
ATOM 2204 N N . ALA A 1 288 ? 5.633 -15.475 -2.419 1.00 68.06 288 ALA A N 1
ATOM 2205 C CA . ALA A 1 288 ? 6.157 -16.035 -3.664 1.00 68.06 288 ALA A CA 1
ATOM 2206 C C . ALA A 1 288 ? 6.453 -17.544 -3.586 1.00 68.06 288 ALA A C 1
ATOM 2208 O O . ALA A 1 288 ? 6.471 -18.204 -4.615 1.00 68.06 288 ALA A O 1
ATOM 2209 N N . ASN A 1 289 ? 6.646 -18.099 -2.384 1.00 62.69 289 ASN A N 1
ATOM 2210 C CA . ASN A 1 289 ? 7.212 -19.444 -2.201 1.00 62.69 289 ASN A CA 1
ATOM 2211 C C . ASN A 1 289 ? 6.225 -20.466 -1.624 1.00 62.69 289 ASN A C 1
ATOM 2213 O O . ASN A 1 289 ? 6.634 -21.466 -1.035 1.00 62.69 289 ASN A O 1
ATOM 2217 N N . VAL A 1 290 ? 4.922 -20.219 -1.757 1.00 64.56 290 VAL A N 1
ATOM 2218 C CA . VAL A 1 290 ? 3.915 -21.204 -1.357 1.00 64.56 290 VAL A CA 1
ATOM 2219 C C . VAL A 1 290 ? 3.738 -22.204 -2.483 1.00 64.56 290 VAL A C 1
ATOM 2221 O O . VAL A 1 290 ? 3.339 -21.835 -3.584 1.00 64.56 290 VAL A O 1
ATOM 2224 N N . ASP A 1 291 ? 3.966 -23.478 -2.179 1.00 58.03 291 ASP A N 1
ATOM 2225 C CA . ASP A 1 291 ? 3.499 -24.578 -3.015 1.00 58.03 291 ASP A CA 1
ATOM 2226 C C . ASP A 1 291 ? 1.965 -24.604 -2.934 1.00 58.03 291 ASP A C 1
ATOM 2228 O O . ASP A 1 291 ? 1.364 -25.147 -2.000 1.00 58.03 291 ASP A O 1
ATOM 2232 N N . LEU A 1 292 ? 1.335 -23.911 -3.887 1.00 62.91 292 LEU A N 1
ATOM 2233 C CA . LEU A 1 292 ? -0.109 -23.678 -3.938 1.00 62.91 292 LEU A CA 1
ATOM 2234 C C . LEU A 1 292 ? -0.906 -24.987 -3.931 1.00 62.91 292 LEU A C 1
ATOM 2236 O O . LEU A 1 292 ? -2.062 -24.974 -3.521 1.00 62.91 292 LEU A O 1
ATOM 2240 N N . GLU A 1 293 ? -0.302 -26.100 -4.359 1.00 53.88 293 GLU A N 1
ATOM 2241 C CA . GLU A 1 293 ? -0.943 -27.415 -4.385 1.00 53.88 293 GLU A CA 1
ATOM 2242 C C . GLU A 1 293 ? -0.885 -28.149 -3.038 1.00 53.88 293 GLU A C 1
ATOM 2244 O O . GLU A 1 293 ? -1.744 -28.989 -2.770 1.00 53.88 293 GLU A O 1
ATOM 2249 N N . LYS A 1 294 ? 0.100 -27.849 -2.179 1.00 53.28 294 LYS A N 1
ATOM 2250 C CA . LYS A 1 294 ? 0.258 -28.516 -0.875 1.00 53.28 294 LYS A CA 1
ATOM 2251 C C . LYS A 1 294 ? -0.422 -27.778 0.270 1.00 53.28 294 LYS A C 1
ATOM 2253 O O . LYS A 1 294 ? -1.039 -28.420 1.118 1.00 53.28 294 LYS A O 1
ATOM 2258 N N . ASP A 1 295 ? -0.312 -26.453 0.298 1.00 54.34 295 ASP A N 1
ATOM 2259 C CA . ASP A 1 295 ? -0.747 -25.652 1.452 1.00 54.34 295 ASP A CA 1
ATOM 2260 C C . ASP A 1 295 ? -2.184 -25.131 1.319 1.00 54.34 295 ASP A C 1
ATOM 2262 O O . ASP A 1 295 ? -2.812 -24.725 2.303 1.00 54.34 295 ASP A O 1
ATOM 2266 N N . TYR A 1 296 ? -2.734 -25.162 0.105 1.00 56.41 296 TYR A N 1
ATOM 2267 C CA . TYR A 1 296 ? -4.075 -24.683 -0.179 1.00 56.41 296 TYR A CA 1
ATOM 2268 C C . TYR A 1 296 ? -4.840 -25.720 -0.994 1.00 56.41 296 TYR A C 1
ATOM 2270 O O . TYR A 1 296 ? -4.434 -26.121 -2.078 1.00 56.41 296 TYR A O 1
ATOM 2278 N N . VAL A 1 297 ? -5.994 -26.143 -0.471 1.00 51.16 297 VAL A N 1
ATOM 2279 C CA . VAL A 1 297 ? -6.968 -26.913 -1.247 1.00 51.16 297 VAL A CA 1
ATOM 2280 C C . VAL A 1 297 ? -7.558 -25.955 -2.276 1.00 51.16 297 VAL A C 1
ATOM 2282 O O . VAL A 1 297 ? -8.555 -25.285 -2.019 1.00 51.16 297 VAL A O 1
ATOM 2285 N N . VAL A 1 298 ? -6.890 -25.814 -3.417 1.00 52.81 298 VAL A N 1
ATOM 2286 C CA . VAL A 1 298 ? -7.494 -25.188 -4.586 1.00 52.81 298 VAL A CA 1
ATOM 2287 C C . VAL A 1 298 ? -8.586 -26.153 -5.034 1.00 52.81 298 VAL A C 1
ATOM 2289 O O . VAL A 1 298 ? -8.283 -27.257 -5.487 1.00 52.81 298 VAL A O 1
ATOM 2292 N N . GLU A 1 299 ? -9.857 -25.775 -4.884 1.00 46.53 299 GLU A N 1
ATOM 2293 C CA . GLU A 1 299 ? -10.964 -26.458 -5.561 1.00 46.53 299 GLU A CA 1
ATOM 2294 C C . GLU A 1 299 ? -10.785 -26.263 -7.076 1.00 46.53 299 GLU A C 1
ATOM 2296 O O . GLU A 1 299 ? -11.359 -25.374 -7.700 1.00 46.53 299 GLU A O 1
ATOM 2301 N N . LYS A 1 300 ? -9.902 -27.068 -7.679 1.00 45.56 300 LYS A N 1
ATOM 2302 C CA . LYS A 1 300 ? -9.693 -27.133 -9.125 1.00 45.56 300 LYS A CA 1
ATOM 2303 C C . LYS A 1 300 ? -10.934 -27.774 -9.748 1.00 45.56 300 LYS A C 1
ATOM 2305 O O . LYS A 1 300 ? -11.008 -29.000 -9.869 1.00 45.56 300 LYS A O 1
ATOM 2310 N N . ASN A 1 301 ? -11.880 -26.955 -10.207 1.00 37.75 301 ASN A N 1
ATOM 2311 C CA . ASN A 1 301 ? -12.764 -27.391 -11.284 1.00 37.75 301 ASN A CA 1
ATOM 2312 C C . ASN A 1 301 ? -11.887 -27.640 -12.512 1.00 37.75 301 ASN A C 1
ATOM 2314 O O . ASN A 1 301 ? -11.228 -26.752 -13.046 1.00 37.75 301 ASN A O 1
ATOM 2318 N N . SER A 1 302 ? -11.776 -28.913 -12.849 1.00 42.47 302 SER A N 1
ATOM 2319 C CA . SER A 1 302 ? -10.743 -29.468 -13.701 1.00 42.47 302 SER A CA 1
ATOM 2320 C C . SER A 1 302 ? -11.175 -29.365 -15.156 1.00 42.47 302 SER A C 1
ATOM 2322 O O . SER A 1 302 ? -11.958 -30.193 -15.596 1.00 42.47 302 SER A O 1
ATOM 2324 N N . THR A 1 303 ? -10.635 -28.393 -15.886 1.00 42.38 303 THR A N 1
ATOM 2325 C CA . THR A 1 303 ? -10.327 -28.467 -17.327 1.00 42.38 303 THR A CA 1
ATOM 2326 C C . THR A 1 303 ? -9.515 -27.228 -17.683 1.00 42.38 303 THR A C 1
ATOM 2328 O O . THR A 1 303 ? -10.091 -26.164 -17.857 1.00 42.38 303 THR A O 1
ATOM 2331 N N . ASP A 1 304 ? -8.192 -27.364 -17.664 1.00 40.38 304 ASP A N 1
ATOM 2332 C CA . ASP A 1 304 ? -7.246 -26.768 -18.622 1.00 40.38 304 ASP A CA 1
ATOM 2333 C C . ASP A 1 304 ? -5.879 -26.626 -17.955 1.00 40.38 304 ASP A C 1
ATOM 2335 O O . ASP A 1 304 ? -5.565 -25.705 -17.209 1.00 40.38 304 ASP A O 1
ATOM 2339 N N . ILE A 1 305 ? -5.061 -27.642 -18.205 1.00 51.41 305 ILE A N 1
ATOM 2340 C CA . ILE A 1 305 ? -3.620 -27.575 -18.026 1.00 51.41 305 ILE A CA 1
ATOM 2341 C C . ILE A 1 305 ? -3.114 -26.982 -19.333 1.00 51.41 305 ILE A C 1
ATOM 2343 O O . ILE A 1 305 ? -3.344 -27.608 -20.363 1.00 51.41 305 ILE A O 1
ATOM 2347 N N . VAL A 1 306 ? -2.459 -25.817 -19.288 1.00 47.12 306 VAL A N 1
ATOM 2348 C CA . VAL A 1 306 ? -1.291 -25.440 -20.111 1.00 47.12 306 VAL A CA 1
ATOM 2349 C C . VAL A 1 306 ? -0.953 -23.953 -19.883 1.00 47.12 306 VAL A C 1
ATOM 2351 O O . VAL A 1 306 ? -1.822 -23.090 -19.933 1.00 47.12 306 VAL A O 1
ATOM 2354 N N . GLN A 1 307 ? 0.351 -23.685 -19.704 1.00 44.12 307 GLN A N 1
ATOM 2355 C CA . GLN A 1 307 ? 1.040 -22.392 -19.884 1.00 44.12 307 GLN A CA 1
ATOM 2356 C C . GLN A 1 307 ? 1.135 -21.393 -18.705 1.00 44.12 307 GLN A C 1
ATOM 2358 O O . GLN A 1 307 ? 0.948 -20.195 -18.891 1.00 44.12 307 GLN A O 1
ATOM 2363 N N . SER A 1 308 ? 1.535 -21.836 -17.507 1.00 47.16 308 SER A N 1
ATOM 2364 C CA . SER A 1 308 ? 1.940 -20.931 -16.406 1.00 47.16 308 SER A CA 1
ATOM 2365 C C . SER A 1 308 ? 3.451 -20.649 -16.319 1.00 47.16 308 SER A C 1
ATOM 2367 O O . SER A 1 308 ? 3.842 -19.640 -15.740 1.00 47.16 308 SER A O 1
ATOM 2369 N N . ASP A 1 309 ? 4.304 -21.483 -16.922 1.00 46.81 309 ASP A N 1
ATOM 2370 C CA . ASP A 1 309 ? 5.750 -21.494 -16.616 1.00 46.81 309 ASP A CA 1
ATOM 2371 C C . ASP A 1 309 ? 6.562 -20.349 -17.248 1.00 46.81 309 ASP A C 1
ATOM 2373 O O . ASP A 1 309 ? 7.717 -20.133 -16.888 1.00 46.81 309 ASP A O 1
ATOM 2377 N N . PHE A 1 310 ? 6.000 -19.600 -18.200 1.00 42.22 310 PHE A N 1
ATOM 2378 C CA . PHE A 1 310 ? 6.788 -18.629 -18.971 1.00 42.22 310 PHE A CA 1
ATOM 2379 C C . PHE A 1 310 ? 6.891 -17.246 -18.311 1.00 42.22 310 PHE A C 1
ATOM 2381 O O . PHE A 1 310 ? 7.870 -16.541 -18.531 1.00 42.22 310 PHE A O 1
ATOM 2388 N N . VAL A 1 311 ? 5.919 -16.852 -17.479 1.00 41.72 311 VAL A N 1
ATOM 2389 C CA . VAL A 1 311 ? 5.898 -15.514 -16.851 1.00 41.72 311 VAL A CA 1
ATOM 2390 C C . VAL A 1 311 ? 6.655 -15.500 -15.520 1.00 41.72 311 VAL A C 1
ATOM 2392 O O . VAL A 1 311 ? 7.335 -14.520 -15.225 1.00 41.72 311 VAL A O 1
ATOM 2395 N N . GLU A 1 312 ? 6.643 -16.599 -14.758 1.00 42.41 312 GLU A N 1
ATOM 2396 C CA . GLU A 1 312 ? 7.541 -16.753 -13.597 1.00 42.41 312 GLU A CA 1
ATOM 2397 C C . GLU A 1 312 ? 9.017 -16.731 -14.008 1.00 42.41 312 GLU A C 1
ATOM 2399 O O . GLU A 1 312 ? 9.860 -16.266 -13.245 1.00 42.41 312 GLU A O 1
ATOM 2404 N N . TYR A 1 313 ? 9.322 -17.132 -15.245 1.00 40.25 313 TYR A N 1
ATOM 2405 C CA . TYR A 1 313 ? 10.671 -17.057 -15.792 1.00 40.25 313 TYR A CA 1
ATOM 2406 C C . TYR A 1 313 ? 11.163 -15.605 -15.918 1.00 40.25 313 TYR A C 1
ATOM 2408 O O . TYR A 1 313 ? 12.301 -15.323 -15.565 1.00 40.25 313 TYR A O 1
ATOM 2416 N N . PHE A 1 314 ? 10.315 -14.658 -16.338 1.00 42.19 314 PHE A N 1
ATOM 2417 C CA . PHE A 1 314 ? 10.720 -13.255 -16.530 1.00 42.19 314 PHE A CA 1
ATOM 2418 C C . PHE A 1 314 ? 10.964 -12.474 -15.232 1.00 42.19 314 PHE A C 1
ATOM 2420 O O . PHE A 1 314 ? 11.716 -11.503 -15.250 1.00 42.19 314 PHE A O 1
ATOM 2427 N N . PHE A 1 315 ? 10.359 -12.892 -14.118 1.00 44.88 315 PHE A N 1
ATOM 2428 C CA . PHE A 1 315 ? 10.555 -12.273 -12.799 1.00 44.88 315 PHE A CA 1
ATOM 2429 C C . PHE A 1 315 ? 11.564 -13.020 -11.920 1.00 44.88 315 PHE A C 1
ATOM 2431 O O . PHE A 1 315 ? 11.728 -12.675 -10.750 1.00 44.88 315 PHE A O 1
ATOM 2438 N N . ASN A 1 316 ? 12.229 -14.038 -12.464 1.00 45.62 316 ASN A N 1
ATOM 2439 C CA . ASN A 1 316 ? 13.302 -14.727 -11.770 1.00 45.62 316 ASN A CA 1
ATOM 2440 C C . ASN A 1 316 ? 14.590 -13.885 -11.855 1.00 45.62 316 ASN A C 1
ATOM 2442 O O . ASN A 1 316 ? 14.914 -13.369 -12.928 1.00 45.62 316 ASN A O 1
ATOM 2446 N N . GLU A 1 317 ? 15.328 -13.748 -10.747 1.00 49.75 317 GLU A N 1
ATOM 2447 C CA . GLU A 1 317 ? 16.569 -12.946 -10.677 1.00 49.75 317 GLU A CA 1
ATOM 2448 C C . GLU A 1 317 ? 17.564 -13.325 -11.793 1.00 49.75 317 GLU A C 1
ATOM 2450 O O . GLU A 1 317 ? 18.219 -12.455 -12.370 1.00 49.75 317 GLU A O 1
ATOM 2455 N N . ASP A 1 318 ? 17.582 -14.602 -12.188 1.00 48.06 318 ASP A N 1
ATOM 2456 C CA . ASP A 1 318 ? 18.423 -15.142 -13.261 1.00 48.06 318 ASP A CA 1
ATOM 2457 C C . ASP A 1 318 ? 18.163 -14.499 -14.640 1.00 48.06 318 ASP A C 1
ATOM 2459 O O . ASP A 1 318 ? 19.082 -14.345 -15.451 1.00 48.06 318 ASP A O 1
ATOM 2463 N N . VAL A 1 319 ? 16.917 -14.112 -14.945 1.00 52.47 319 VAL A N 1
ATOM 2464 C CA . VAL A 1 319 ? 16.573 -13.494 -16.238 1.00 52.47 319 VAL A CA 1
ATOM 2465 C C . VAL A 1 319 ? 16.937 -12.018 -16.257 1.00 52.47 319 VAL A C 1
ATOM 2467 O O . VAL A 1 319 ? 17.390 -11.516 -17.287 1.00 52.47 319 VAL A O 1
ATOM 2470 N N . GLN A 1 320 ? 16.824 -11.331 -15.122 1.00 53.00 320 GLN A N 1
ATOM 2471 C CA . GLN A 1 320 ? 17.307 -9.961 -15.001 1.00 53.00 320 GLN A CA 1
ATOM 2472 C C . GLN A 1 320 ? 18.833 -9.908 -15.174 1.00 53.00 320 GLN A C 1
ATOM 2474 O O . GLN A 1 320 ? 19.331 -9.098 -15.957 1.00 53.00 320 GLN A O 1
ATOM 2479 N N . GLU A 1 321 ? 19.564 -10.842 -14.558 1.00 61.91 321 GLU A N 1
ATOM 2480 C CA . GLU A 1 321 ? 21.013 -10.971 -14.741 1.00 61.91 321 GLU A CA 1
ATOM 2481 C C . GLU A 1 321 ? 21.379 -11.316 -16.198 1.00 61.91 321 GLU A C 1
ATOM 2483 O O . GLU A 1 321 ? 22.332 -10.768 -16.760 1.00 61.91 321 GLU A O 1
ATOM 2488 N N . PHE A 1 322 ? 20.581 -12.155 -16.868 1.00 65.75 322 PHE A N 1
ATOM 2489 C CA . PHE A 1 322 ? 20.755 -12.471 -18.287 1.00 65.75 322 PHE A CA 1
ATOM 2490 C C . PHE A 1 322 ? 20.525 -11.264 -19.211 1.00 65.75 322 PHE A C 1
ATOM 2492 O O . PHE A 1 322 ? 21.292 -11.054 -20.158 1.00 65.75 322 PHE A O 1
ATOM 2499 N N . VAL A 1 323 ? 19.495 -10.454 -18.952 1.00 65.94 323 VAL A N 1
ATOM 2500 C CA . VAL A 1 323 ? 19.204 -9.241 -19.733 1.00 65.94 323 VAL A CA 1
ATOM 2501 C C . VAL A 1 323 ? 20.293 -8.191 -19.519 1.00 65.94 323 VAL A C 1
ATOM 2503 O O . VAL A 1 323 ? 20.785 -7.630 -20.502 1.00 65.94 323 VAL A O 1
ATOM 2506 N N . ASP A 1 324 ? 20.748 -7.990 -18.281 1.00 61.47 324 ASP A N 1
ATOM 2507 C CA . ASP A 1 324 ? 21.877 -7.105 -17.975 1.00 61.47 324 ASP A CA 1
ATOM 2508 C C . ASP A 1 324 ? 23.160 -7.577 -18.670 1.00 61.47 324 ASP A C 1
ATOM 2510 O O . ASP A 1 324 ? 23.880 -6.786 -19.290 1.00 61.47 324 ASP A O 1
ATOM 2514 N N . TYR A 1 325 ? 23.416 -8.885 -18.669 1.00 70.38 325 TYR A N 1
ATOM 2515 C CA . TYR A 1 325 ? 24.546 -9.481 -19.372 1.00 70.38 325 TYR A CA 1
ATOM 2516 C C . TYR A 1 325 ? 24.503 -9.236 -20.889 1.00 70.38 325 TYR A C 1
ATOM 2518 O O . TYR A 1 325 ? 25.509 -8.844 -21.500 1.00 70.38 325 TYR A O 1
ATOM 2526 N N . LEU A 1 326 ? 23.340 -9.439 -21.514 1.00 70.00 326 LEU A N 1
ATOM 2527 C CA . LEU A 1 326 ? 23.117 -9.170 -22.936 1.00 70.00 326 LEU A CA 1
ATOM 2528 C C . LEU A 1 326 ? 23.291 -7.687 -23.263 1.00 70.00 326 LEU A C 1
ATOM 2530 O O . LEU A 1 326 ? 23.946 -7.345 -24.251 1.00 70.00 326 LEU A O 1
ATOM 2534 N N . TRP A 1 327 ? 22.753 -6.809 -22.419 1.00 73.38 327 TRP A N 1
ATOM 2535 C CA . TRP A 1 327 ? 22.832 -5.365 -22.590 1.00 73.38 327 TRP A CA 1
ATOM 2536 C C . TRP A 1 327 ? 24.271 -4.847 -22.498 1.00 73.38 327 TRP A C 1
ATOM 2538 O O . TRP A 1 327 ? 24.706 -4.055 -23.342 1.00 73.38 327 TRP A O 1
ATOM 2548 N N . ILE A 1 328 ? 25.053 -5.352 -21.537 1.00 78.12 328 ILE A N 1
ATOM 2549 C CA . ILE A 1 328 ? 26.484 -5.050 -21.411 1.00 78.12 328 ILE A CA 1
ATOM 2550 C C . ILE A 1 328 ? 27.232 -5.488 -22.676 1.00 78.12 328 ILE A C 1
ATOM 2552 O O . ILE A 1 328 ? 27.990 -4.699 -23.249 1.00 78.12 328 ILE A O 1
ATOM 2556 N N . ARG A 1 329 ? 26.996 -6.713 -23.169 1.00 73.12 329 ARG A N 1
ATOM 2557 C CA . ARG A 1 329 ? 27.651 -7.211 -24.391 1.00 73.12 329 ARG A CA 1
ATOM 2558 C C . ARG A 1 329 ? 27.272 -6.412 -25.635 1.00 73.12 329 ARG A C 1
ATOM 2560 O O . ARG A 1 329 ? 28.146 -6.134 -26.456 1.00 73.12 329 ARG A O 1
ATOM 2567 N N . LEU A 1 330 ? 26.009 -6.010 -25.764 1.00 79.69 330 LEU A N 1
ATOM 2568 C CA . LEU A 1 330 ? 25.543 -5.200 -26.885 1.00 79.69 330 LEU A CA 1
ATOM 2569 C C . LEU A 1 330 ? 26.213 -3.819 -26.889 1.00 79.69 330 LEU A C 1
ATOM 2571 O O . LEU A 1 330 ? 26.710 -3.384 -27.927 1.00 79.69 330 LEU A O 1
ATOM 2575 N N . ARG A 1 331 ? 26.307 -3.153 -25.728 1.00 71.62 331 ARG A N 1
ATOM 2576 C CA . ARG A 1 331 ? 26.989 -1.852 -25.604 1.00 71.62 331 ARG A CA 1
ATOM 2577 C C . ARG A 1 331 ? 28.469 -1.934 -25.953 1.00 71.62 331 ARG A C 1
ATOM 2579 O O . ARG A 1 331 ? 28.965 -1.083 -26.688 1.00 71.62 331 ARG A O 1
ATOM 2586 N N . VAL A 1 332 ? 29.166 -2.963 -25.469 1.00 80.06 332 VAL A N 1
ATOM 2587 C CA . VAL A 1 332 ? 30.581 -3.177 -25.807 1.00 80.06 332 VAL A CA 1
ATOM 2588 C C . VAL A 1 332 ? 30.747 -3.371 -27.314 1.00 80.06 332 VAL A C 1
ATOM 2590 O O . VAL A 1 332 ? 31.633 -2.764 -27.911 1.00 80.06 332 VAL A O 1
ATOM 2593 N N . LEU A 1 333 ? 29.870 -4.151 -27.952 1.00 77.94 333 LEU A N 1
ATOM 2594 C CA . LEU A 1 333 ? 29.935 -4.401 -29.391 1.00 77.94 333 LEU A CA 1
ATOM 2595 C C . LEU A 1 333 ? 29.677 -3.126 -30.205 1.00 77.94 333 LEU A C 1
ATOM 2597 O O . LEU A 1 333 ? 30.436 -2.843 -31.129 1.00 77.94 333 LEU A O 1
ATOM 2601 N N . ILE A 1 334 ? 28.687 -2.312 -29.825 1.00 78.94 334 ILE A N 1
ATOM 2602 C CA . ILE A 1 334 ? 28.417 -1.014 -30.465 1.00 78.94 334 ILE A CA 1
ATOM 2603 C C . ILE A 1 334 ? 29.640 -0.094 -30.366 1.00 78.94 334 ILE A C 1
ATOM 2605 O O . ILE A 1 334 ? 30.020 0.517 -31.365 1.00 78.94 334 ILE A O 1
ATOM 2609 N N . VAL A 1 335 ? 30.296 -0.019 -29.203 1.00 79.75 335 VAL A N 1
ATOM 2610 C CA . VAL A 1 335 ? 31.504 0.805 -29.021 1.00 79.75 335 VAL A CA 1
ATOM 2611 C C . VAL A 1 335 ? 32.655 0.298 -29.890 1.00 79.75 335 VAL A C 1
ATOM 2613 O O . VAL A 1 335 ? 33.286 1.091 -30.583 1.00 79.75 335 VAL A O 1
ATOM 2616 N N . VAL A 1 336 ? 32.905 -1.014 -29.911 1.00 81.38 336 VAL A N 1
ATOM 2617 C CA . VAL A 1 336 ? 33.970 -1.616 -30.731 1.00 81.38 336 VAL A CA 1
ATOM 2618 C C . VAL A 1 336 ? 33.726 -1.375 -32.222 1.00 81.38 336 VAL A C 1
ATOM 2620 O O . VAL A 1 336 ? 34.638 -0.956 -32.932 1.00 81.38 336 VAL A O 1
ATOM 2623 N N . VAL A 1 337 ? 32.495 -1.583 -32.693 1.00 83.50 337 VAL A N 1
ATOM 2624 C CA . VAL A 1 337 ? 32.121 -1.344 -34.094 1.00 83.50 337 VAL A CA 1
ATOM 2625 C C . VAL A 1 337 ? 32.244 0.140 -34.444 1.00 83.50 337 VAL A C 1
ATOM 2627 O O . VAL A 1 337 ? 32.776 0.472 -35.500 1.00 83.50 337 VAL A O 1
ATOM 2630 N N . SER A 1 338 ? 31.838 1.039 -33.546 1.00 75.50 338 SER A N 1
ATOM 2631 C CA . SER A 1 338 ? 31.963 2.488 -33.756 1.00 75.50 338 SER A CA 1
ATOM 2632 C C . SER A 1 338 ? 33.425 2.934 -33.855 1.00 75.50 338 SER A C 1
ATOM 2634 O O . SER A 1 338 ? 33.758 3.738 -34.719 1.00 75.50 338 SER A O 1
ATOM 2636 N N . ILE A 1 339 ? 34.314 2.377 -33.023 1.00 82.88 339 ILE A N 1
ATOM 2637 C CA . ILE A 1 339 ? 35.763 2.630 -33.108 1.00 82.88 339 ILE A CA 1
ATOM 2638 C C . ILE A 1 339 ? 36.318 2.128 -34.446 1.00 82.88 339 ILE A C 1
ATOM 2640 O O . ILE A 1 339 ? 37.075 2.844 -35.092 1.00 82.88 339 ILE A O 1
ATOM 2644 N N . TYR A 1 340 ? 35.911 0.935 -34.886 1.00 82.69 340 TYR A N 1
ATOM 2645 C CA . TYR A 1 340 ? 36.360 0.358 -36.154 1.00 82.69 340 TYR A CA 1
ATOM 2646 C C . TYR A 1 340 ? 35.941 1.200 -37.369 1.00 82.69 340 TYR A C 1
ATOM 2648 O O . TYR A 1 340 ? 36.747 1.439 -38.265 1.00 82.69 340 TYR A O 1
ATOM 2656 N N . PHE A 1 341 ? 34.699 1.698 -37.390 1.00 81.62 341 PHE A N 1
ATOM 2657 C CA . PHE A 1 341 ? 34.238 2.608 -38.443 1.00 81.62 341 PHE A CA 1
ATOM 2658 C C . PHE A 1 341 ? 34.985 3.946 -38.427 1.00 81.62 341 PHE A C 1
ATOM 2660 O O . PHE A 1 341 ? 35.323 4.452 -39.493 1.00 81.62 341 PHE A O 1
ATOM 2667 N N . LEU A 1 342 ? 35.279 4.495 -37.244 1.00 73.75 342 LEU A N 1
ATOM 2668 C CA . LEU A 1 342 ? 36.055 5.733 -37.107 1.00 73.75 342 LEU A CA 1
ATOM 2669 C C . LEU A 1 342 ? 37.526 5.573 -37.512 1.00 73.75 342 LEU A C 1
ATOM 2671 O O . LEU A 1 342 ? 38.140 6.549 -37.919 1.00 73.75 342 LEU A O 1
ATOM 2675 N N . GLU A 1 343 ? 38.097 4.375 -37.398 1.00 81.44 343 GLU A N 1
ATOM 2676 C CA . GLU A 1 343 ? 39.468 4.089 -37.843 1.00 81.44 343 GLU A CA 1
ATOM 2677 C C . GLU A 1 343 ? 39.566 3.903 -39.369 1.00 81.44 343 GLU A C 1
ATOM 2679 O O . GLU A 1 343 ? 40.630 4.104 -39.950 1.00 81.44 343 GLU A O 1
ATOM 2684 N N . MET A 1 344 ? 38.459 3.538 -40.022 1.00 77.56 344 MET A N 1
ATOM 2685 C CA . MET A 1 344 ? 38.373 3.347 -41.477 1.00 77.56 344 MET A CA 1
ATOM 2686 C C . MET A 1 344 ? 38.050 4.634 -42.259 1.00 77.56 344 MET A C 1
ATOM 2688 O O . MET A 1 344 ? 38.159 4.622 -43.486 1.00 77.56 344 MET A O 1
ATOM 2692 N N . MET A 1 345 ? 37.636 5.712 -41.583 1.00 65.38 345 MET A N 1
ATOM 2693 C CA . MET A 1 345 ? 37.373 7.035 -42.175 1.00 65.38 345 MET A CA 1
ATOM 2694 C C . MET A 1 345 ? 38.599 7.946 -42.122 1.00 65.38 345 MET A C 1
ATOM 2696 O O . MET A 1 345 ? 38.834 8.649 -43.130 1.00 65.38 345 MET A O 1
#

Sequence (345 aa):
MKVLGVVVSFLCVCSVFASENYRAGVLHLQNKDISEYTRVIREAGNTDVDIVVLPSLDSVESSDKYDEGPFCLVFLRDSVVLKAAQFTPSWTYTNNVNLVSTSGIYSGKAGLKTGSGSLIVADLQKNCENEVSAVPLVVTPENFLAEDLSLYVMKQLDLQASANGYTETICHRSFCCDFYVETAKDVKTESTYNLATFNGVRPFGANHNVATQICVLSGSQNNVNFERISITANFTKQSSQYPIVQSTAALSTEAFNFEVKNNGVTEVTLELENGKNIMNFGIFGKNANVDLEKDYVVEKNSTDIVQSDFVEYFFNEDVQEFVDYLWIRLRVLIVVVSIYFLEMM

Organism: Spodoptera exigua (NCBI:txid7107)

Secondary structure (DSSP, 8-state):
-HHHHHHHHHHHHHHHSS-SEEEEEEE---S--HHHHHHHHHHHHHTT-SEEEPPP---TT--S--PPPS---------SS--HHHHHHHHHHHHT-EEEETTEEEEGGG-EEP--SSEEEEEEESS-SSPPP---EE---S-TT-S-GGGSEEEE--TTGGGG-EEEEEEETTEEEEEEEEE-TT--TT--EEEEEEEEEEEETTTEEEEEEEEEEEES-S-PEEEEEEEEEEEPTTEEEEEEEEESS---GGGEEEEEEESSSEEEEEEEEEEESEEEEEEEEEESS--HHHHS------------HHHHHHTSHHHHHHHHHHHHHHHHHHHHHHHHHHHH-

pLDDT: mean 74.95, std 18.82, range [25.98, 98.5]